Protein AF-A0A7X7QLV2-F1 (afdb_monomer)

Nearest PDB structures (foldseek):
  4er8-assembly1_A  TM=7.588E-01  e=4.773E-08  Escherichia coli K-12
  2a6m-assembly2_A-2  TM=8.619E-01  e=7.764E-04  Helicobacter pylori
  2a6o-assembly1_A  TM=7.635E-01  e=3.931E-04  Helicobacter pylori
  2xo6-assembly1_D  TM=7.246E-01  e=4.661E-04  Deinococcus radiodurans
  2xma-assembly1_B  TM=7.248E-01  e=6.549E-04  Deinococcus radiodurans

Secondary structure (DSSP, 8-state):
--PPP---EEEEEEEEEEBGGG--TT-SHHHHHHHHHHHHHHHHHTTTSEEEEEEE-SSEEEEEEEEEEHHHHHHHHHHHHHHHHHHHHHHHT--S-SBSSS-EEEEE-TTHHHHHHHHHHHTHHHHTTS-SSGGG-TTBSHHHHTTS--SS--B-HHHHHHHHT-TT-HHHHHHHHHHHHHHHHHHHTT-----THHHHEEEEE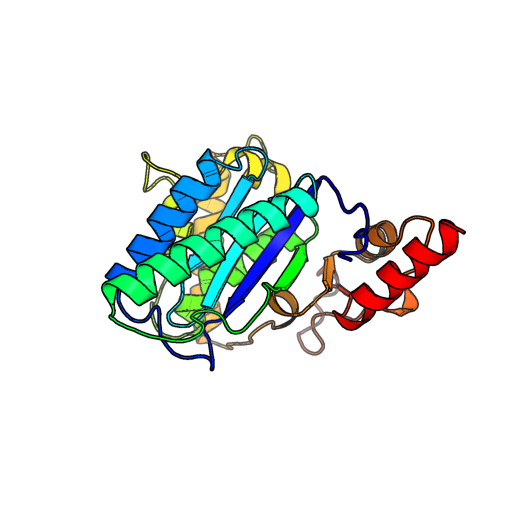-HHHHHHTTTTT---GGG-EES-SSS---TTS---EEEETHHHHHHHHHHHHTT-

Foldseek 3Di:
DDADAQFDFQFKKKKKWWWAPLAQLVVDPVLLVLLLVLLLVLCVVLVQKAFAKKADDRTMIITIIGGGGPVSVQVSCVCSLVVSQVVSCVVVVHDDHGTNDDMDIETFQFAPRLVVLRLLRLCPCVLVVNDLFSCVRPSICLCVLLPVDDPSDSHDNLVNCVSNVRNPCSVVCNVVVVVVRVVVSVVCVPDDDRQCCSRFFNYKDALVVQQCSLPPQDRCNVQKDFSDPDDPCPVPDGGIITGGPVCSVVSSVSVVVVVD

Structure (mmCIF, N/CA/C/O backbone):
data_AF-A0A7X7QLV2-F1
#
_entry.id   AF-A0A7X7QLV2-F1
#
loop_
_atom_site.group_PDB
_atom_site.id
_atom_site.type_symbol
_atom_site.label_atom_id
_atom_site.label_alt_id
_atom_site.label_comp_id
_atom_site.label_asym_id
_atom_site.label_entity_id
_atom_site.label_seq_id
_atom_site.pdbx_PDB_ins_code
_atom_site.Cartn_x
_atom_site.Cartn_y
_atom_site.Cartn_z
_atom_site.occupancy
_atom_site.B_iso_or_equiv
_atom_site.auth_seq_id
_atom_site.auth_comp_id
_atom_site.auth_asym_id
_atom_site.auth_atom_id
_atom_site.pdbx_PDB_model_num
ATOM 1 N N . MET A 1 1 ? 22.912 8.680 14.570 1.00 32.41 1 MET A N 1
ATOM 2 C CA . MET A 1 1 ? 22.985 9.396 13.276 1.00 32.41 1 MET A CA 1
ATOM 3 C C . MET A 1 1 ? 22.258 8.569 12.211 1.00 32.41 1 MET A C 1
ATOM 5 O O . MET A 1 1 ? 22.555 7.387 12.079 1.00 32.41 1 MET A O 1
ATOM 9 N N . ARG A 1 2 ? 21.229 9.110 11.539 1.00 35.78 2 ARG A N 1
ATOM 10 C CA . ARG A 1 2 ? 20.444 8.376 10.524 1.00 35.78 2 ARG A CA 1
ATOM 11 C C . ARG A 1 2 ? 21.153 8.533 9.178 1.00 35.78 2 ARG A C 1
ATOM 13 O O . ARG A 1 2 ? 21.205 9.631 8.644 1.00 35.78 2 ARG A O 1
ATOM 20 N N . LEU A 1 3 ? 21.749 7.454 8.687 1.00 35.84 3 LEU A N 1
ATOM 21 C CA . LEU A 1 3 ? 22.603 7.482 7.500 1.00 35.84 3 LEU A CA 1
ATOM 22 C C . LEU A 1 3 ? 21.766 7.583 6.203 1.00 35.84 3 LEU A C 1
ATOM 24 O O . LEU A 1 3 ? 20.615 7.126 6.188 1.00 35.84 3 LEU A O 1
ATOM 28 N N . PRO A 1 4 ? 22.303 8.198 5.131 1.00 38.69 4 PRO A N 1
ATOM 29 C CA . PRO A 1 4 ? 21.568 8.463 3.894 1.00 38.69 4 PRO A CA 1
ATOM 30 C C . PRO A 1 4 ? 21.167 7.162 3.182 1.00 38.69 4 PRO A C 1
ATOM 32 O O . PRO A 1 4 ? 21.882 6.163 3.222 1.00 38.69 4 PRO A O 1
ATOM 35 N N . ARG A 1 5 ? 19.977 7.163 2.571 1.00 50.91 5 ARG A N 1
ATOM 36 C CA . ARG A 1 5 ? 19.415 6.026 1.823 1.00 50.91 5 ARG A CA 1
ATOM 37 C C . ARG A 1 5 ? 19.803 6.112 0.340 1.00 50.91 5 ARG A C 1
ATOM 39 O O . ARG A 1 5 ? 20.037 7.229 -0.124 1.00 50.91 5 ARG A O 1
ATOM 46 N N . PRO A 1 6 ? 19.804 4.986 -0.402 1.00 54.84 6 PRO A N 1
ATOM 47 C CA . PRO A 1 6 ? 19.845 5.015 -1.865 1.00 54.84 6 PRO A CA 1
ATOM 48 C C . PRO A 1 6 ? 18.853 6.042 -2.419 1.00 54.84 6 PRO A C 1
ATOM 50 O O . PRO A 1 6 ? 17.724 6.123 -1.922 1.00 54.84 6 PRO A O 1
ATOM 53 N N . GLN A 1 7 ? 19.262 6.830 -3.420 1.00 63.19 7 GLN A N 1
ATOM 54 C CA . GLN A 1 7 ? 18.382 7.792 -4.097 1.00 63.19 7 GLN A CA 1
ATOM 55 C C . GLN A 1 7 ? 17.441 7.067 -5.068 1.00 63.19 7 GLN A C 1
ATOM 57 O O . GLN A 1 7 ? 17.449 7.313 -6.266 1.00 63.19 7 GLN A O 1
ATOM 62 N N . ILE A 1 8 ? 16.620 6.169 -4.533 1.00 77.00 8 ILE A N 1
ATOM 63 C CA . ILE A 1 8 ? 15.496 5.590 -5.260 1.00 77.00 8 ILE A CA 1
ATOM 64 C C . ILE A 1 8 ? 14.440 6.687 -5.409 1.00 77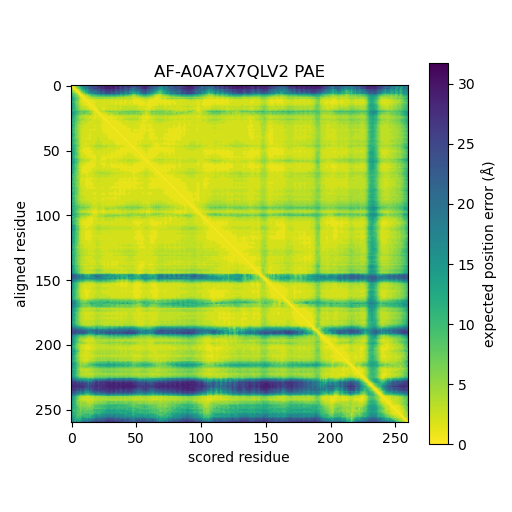.00 8 ILE A C 1
ATOM 66 O O . ILE A 1 8 ? 14.008 7.279 -4.406 1.00 77.00 8 ILE A O 1
ATOM 70 N N . ARG A 1 9 ? 14.068 6.972 -6.657 1.00 85.88 9 ARG A N 1
ATOM 71 C CA . ARG A 1 9 ? 13.117 8.019 -7.032 1.00 85.88 9 ARG A CA 1
ATOM 72 C C . ARG A 1 9 ? 12.009 7.457 -7.909 1.00 85.88 9 ARG A C 1
ATOM 74 O O . ARG A 1 9 ? 12.186 6.407 -8.516 1.00 85.88 9 ARG A O 1
ATOM 81 N N . ASP A 1 10 ? 10.889 8.171 -7.924 1.00 91.88 10 ASP A N 1
ATOM 82 C CA . ASP A 1 10 ? 9.768 7.984 -8.854 1.00 91.88 10 ASP A CA 1
ATOM 83 C C . ASP A 1 10 ? 9.318 6.523 -9.018 1.00 91.88 10 ASP A C 1
ATOM 85 O O . ASP A 1 10 ? 9.074 6.038 -10.119 1.00 91.88 10 ASP A O 1
ATOM 89 N N . CYS A 1 11 ? 9.201 5.812 -7.897 1.00 93.56 11 CYS A N 1
ATOM 90 C CA . CYS A 1 11 ? 8.969 4.370 -7.870 1.00 93.56 11 CYS A CA 1
ATOM 91 C C . CYS A 1 11 ? 7.629 4.015 -7.225 1.00 93.56 11 CYS A C 1
ATOM 93 O O . CYS A 1 11 ? 7.141 4.725 -6.341 1.00 93.56 11 CYS A O 1
ATOM 95 N N . CYS A 1 12 ? 7.059 2.879 -7.623 1.00 98.12 12 CYS A N 1
ATOM 96 C CA . CYS A 1 12 ? 5.960 2.280 -6.883 1.00 98.12 12 CYS A CA 1
ATOM 97 C C . CYS A 1 12 ? 6.519 1.501 -5.685 1.00 98.12 12 CYS A C 1
ATOM 99 O O . CYS A 1 12 ? 7.526 0.799 -5.787 1.00 98.12 12 CYS A O 1
ATOM 101 N N . VAL A 1 13 ? 5.882 1.640 -4.527 1.00 98.25 13 VAL A N 1
ATOM 102 C CA . VAL A 1 13 ? 6.318 1.032 -3.272 1.00 98.25 13 VAL A CA 1
ATOM 103 C C . VAL A 1 13 ? 5.125 0.405 -2.582 1.00 98.25 13 VAL A C 1
ATOM 105 O O . VAL A 1 13 ? 4.178 1.093 -2.200 1.00 98.25 13 VAL A O 1
ATOM 108 N N . HIS A 1 14 ? 5.211 -0.898 -2.355 1.00 98.44 14 HIS A N 1
ATOM 109 C CA . HIS A 1 14 ? 4.316 -1.596 -1.456 1.00 98.44 14 HIS A CA 1
ATOM 110 C C . HIS A 1 14 ? 4.898 -1.572 -0.041 1.00 98.44 14 HIS A C 1
ATOM 112 O O . HIS A 1 14 ? 5.996 -2.056 0.227 1.00 98.44 14 HIS A O 1
ATOM 118 N N . VAL A 1 15 ? 4.149 -0.996 0.889 1.00 97.88 15 VAL A N 1
ATOM 119 C CA . VAL A 1 15 ? 4.485 -0.928 2.303 1.00 97.88 15 VAL A CA 1
ATOM 120 C C . VAL A 1 15 ? 3.631 -1.914 3.078 1.00 97.88 15 VAL A C 1
ATOM 122 O O . VAL A 1 15 ? 2.411 -1.797 3.112 1.00 97.88 15 VAL A O 1
ATOM 125 N N . THR A 1 16 ? 4.282 -2.845 3.773 1.00 96.44 16 THR A N 1
ATOM 126 C CA . THR A 1 16 ? 3.628 -3.695 4.771 1.00 96.44 16 THR A CA 1
ATOM 127 C C . THR A 1 16 ? 3.985 -3.225 6.176 1.00 96.44 16 THR A C 1
ATOM 129 O O . THR A 1 16 ? 5.156 -3.007 6.508 1.00 96.44 16 THR A O 1
ATOM 132 N N . GLN A 1 17 ? 2.982 -3.125 7.044 1.00 94.62 17 GLN A N 1
ATOM 133 C CA . GLN A 1 17 ? 3.186 -2.823 8.454 1.00 94.62 17 GLN A CA 1
ATOM 134 C C . GLN A 1 17 ? 2.321 -3.714 9.345 1.00 94.62 17 GLN A C 1
ATOM 136 O O . GLN A 1 17 ? 1.115 -3.810 9.159 1.00 94.62 17 GLN A O 1
ATOM 141 N N . ARG A 1 18 ? 2.941 -4.363 10.337 1.00 94.88 18 ARG A N 1
ATOM 142 C CA . ARG A 1 18 ? 2.276 -5.330 11.225 1.00 94.88 18 ARG A CA 1
ATOM 143 C C . ARG A 1 18 ? 2.096 -4.789 12.639 1.00 94.88 18 ARG A C 1
ATOM 145 O O . ARG A 1 18 ? 2.995 -4.130 13.169 1.00 94.88 18 ARG A O 1
ATOM 152 N N . CYS A 1 19 ? 0.971 -5.133 13.255 1.00 95.81 19 CYS A N 1
ATOM 153 C CA . CYS A 1 19 ? 0.720 -4.926 14.676 1.00 95.81 19 CYS A CA 1
ATOM 154 C C . CYS A 1 19 ? 1.741 -5.697 15.530 1.00 95.81 19 CYS A C 1
ATOM 156 O O . CYS A 1 19 ? 2.292 -6.725 15.108 1.00 95.81 19 CYS A O 1
ATOM 158 N N . GLN A 1 20 ? 2.017 -5.173 16.724 1.00 93.19 20 GLN A N 1
ATOM 159 C CA . GLN A 1 20 ? 2.895 -5.791 17.714 1.00 93.19 20 GLN A CA 1
ATOM 160 C C . GLN A 1 20 ? 2.450 -7.235 17.982 1.00 93.19 20 GLN A C 1
ATOM 162 O O . GLN A 1 20 ? 1.260 -7.527 18.002 1.00 93.19 20 GLN A O 1
ATOM 167 N N . GLN A 1 21 ? 3.415 -8.157 18.087 1.00 88.75 21 GLN A N 1
ATOM 168 C CA . GLN A 1 21 ? 3.176 -9.591 18.338 1.00 88.75 21 GLN A CA 1
ATOM 169 C C . GLN A 1 21 ? 2.181 -10.289 17.378 1.00 88.75 21 GLN A C 1
ATOM 171 O O . GLN A 1 21 ? 1.735 -11.394 17.655 1.00 88.75 21 GLN A O 1
ATOM 176 N N . ARG A 1 22 ? 1.885 -9.697 16.205 1.00 87.25 22 ARG A N 1
ATOM 177 C CA . ARG A 1 22 ? 0.841 -10.165 15.264 1.00 87.25 22 ARG A CA 1
ATOM 178 C C . ARG A 1 22 ? -0.574 -10.176 15.863 1.00 87.25 22 ARG A C 1
ATOM 180 O O . ARG A 1 22 ? -1.458 -10.822 15.300 1.00 87.25 22 ARG A O 1
ATOM 187 N N . GLU A 1 23 ? -0.787 -9.426 16.940 1.00 91.31 23 GLU A N 1
ATOM 188 C CA . GLU A 1 23 ? -2.091 -9.256 17.572 1.00 91.31 23 GLU A CA 1
ATOM 189 C C . GLU A 1 23 ? -3.104 -8.632 16.613 1.00 91.31 23 GLU A C 1
ATOM 191 O O . GLU A 1 2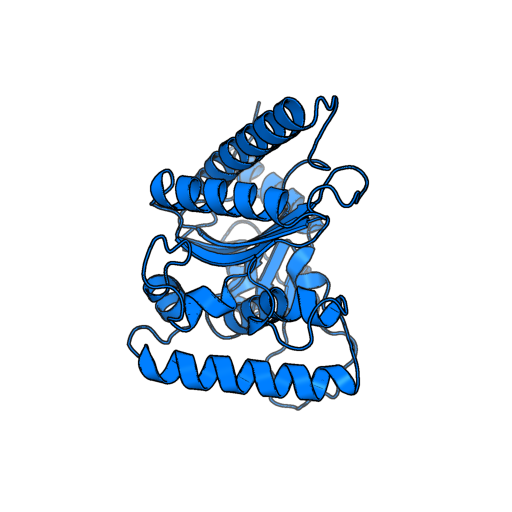3 ? -2.771 -7.782 15.780 1.00 91.31 23 GLU A O 1
ATOM 196 N N . PHE A 1 24 ? -4.372 -9.004 16.777 1.00 94.50 24 PHE A N 1
ATOM 197 C CA . PHE A 1 24 ? -5.474 -8.463 15.990 1.00 94.50 24 PHE A CA 1
ATOM 198 C C . PHE A 1 24 ? -5.950 -7.095 16.511 1.00 94.50 24 PHE A C 1
ATOM 200 O O . PHE A 1 24 ? -7.125 -6.899 16.815 1.00 94.50 24 PHE A O 1
ATOM 207 N N . LEU A 1 25 ? -5.039 -6.124 16.626 1.00 95.12 25 LEU A N 1
ATOM 208 C CA . LEU A 1 25 ? -5.356 -4.775 17.122 1.00 95.12 25 LEU A CA 1
ATOM 209 C C . LEU A 1 25 ? -6.261 -3.973 16.170 1.00 95.12 25 LEU A C 1
ATOM 211 O O . LEU A 1 25 ? -6.828 -2.957 16.557 1.00 95.12 25 LEU A O 1
ATOM 215 N N . LEU A 1 26 ? -6.415 -4.430 14.926 1.00 96.44 26 LEU A N 1
ATOM 216 C CA . LEU A 1 26 ? -7.333 -3.881 13.930 1.00 96.44 26 LEU A CA 1
ATOM 217 C C . LEU A 1 26 ? -8.538 -4.814 13.704 1.00 96.44 26 LEU A C 1
ATOM 219 O O . LEU A 1 26 ? -9.157 -4.777 12.642 1.00 96.44 26 LEU A O 1
ATOM 223 N N . LYS A 1 27 ? -8.881 -5.677 14.677 1.00 94.19 27 LYS A N 1
ATOM 224 C CA . LYS A 1 27 ? -10.004 -6.633 14.585 1.00 94.19 27 LYS A CA 1
ATOM 225 C C . LYS A 1 27 ? -11.355 -5.953 14.378 1.00 94.19 27 LYS A C 1
ATOM 227 O O . LYS A 1 27 ? -12.182 -6.478 13.633 1.00 94.19 27 LYS A O 1
ATOM 232 N N . PHE A 1 28 ? -11.590 -4.801 15.000 1.00 96.38 28 PHE A N 1
ATOM 233 C CA . PHE A 1 28 ? -12.882 -4.122 14.922 1.00 96.38 28 PHE A CA 1
ATOM 234 C C . PHE A 1 28 ? -12.913 -3.074 13.809 1.00 96.38 28 PHE A C 1
ATOM 236 O O . PHE A 1 28 ? -11.940 -2.353 13.580 1.00 96.38 28 PHE A O 1
ATOM 243 N N . ALA A 1 29 ? -14.066 -2.946 13.148 1.00 96.69 29 ALA A N 1
ATOM 244 C CA . ALA A 1 29 ? -14.262 -2.002 12.048 1.00 96.69 29 ALA A CA 1
ATOM 245 C C . ALA A 1 29 ? -13.961 -0.553 12.454 1.00 96.69 29 ALA A C 1
ATOM 247 O O . ALA A 1 29 ? -13.328 0.170 11.691 1.00 96.69 29 ALA A O 1
ATOM 248 N N . VAL A 1 30 ? -14.320 -0.151 13.680 1.00 96.75 30 VAL A N 1
ATOM 249 C CA . VAL A 1 30 ? -14.012 1.186 14.213 1.00 96.75 30 VAL A CA 1
ATOM 250 C C . VAL A 1 30 ? -12.508 1.481 14.215 1.00 96.75 30 VAL A C 1
ATOM 252 O O . VAL A 1 30 ? -12.096 2.594 13.903 1.00 96.75 30 VAL A O 1
ATOM 255 N N . ASP A 1 31 ? -11.664 0.490 14.507 1.00 97.25 31 ASP A N 1
ATOM 256 C CA . ASP A 1 31 ? -10.212 0.674 14.563 1.00 97.25 31 ASP A CA 1
ATOM 257 C C . ASP A 1 31 ? -9.642 0.866 13.148 1.00 97.25 31 ASP A C 1
ATOM 259 O O . ASP A 1 31 ? -8.815 1.751 12.915 1.00 97.25 31 ASP A O 1
ATOM 263 N N . ARG A 1 32 ? -10.168 0.109 12.178 1.00 97.50 32 ARG A N 1
ATOM 264 C CA . ARG A 1 32 ? -9.824 0.246 10.755 1.00 97.50 32 ARG A CA 1
ATOM 265 C C . ARG A 1 32 ? -10.326 1.556 10.156 1.00 97.50 32 ARG A C 1
ATOM 267 O O . ARG A 1 32 ? -9.580 2.211 9.438 1.00 97.50 32 ARG A O 1
ATOM 274 N N . GLN A 1 33 ? -11.534 1.995 10.506 1.00 96.75 33 GLN A N 1
ATOM 275 C CA . GLN A 1 33 ? -12.081 3.289 10.084 1.00 96.75 33 GLN A CA 1
ATOM 276 C C . GLN A 1 33 ? -11.225 4.453 10.589 1.00 96.75 33 GLN A C 1
ATOM 278 O O . GLN A 1 33 ? -10.959 5.394 9.843 1.00 96.75 33 GLN A O 1
ATOM 283 N N . GLN A 1 34 ? -10.747 4.390 11.834 1.00 97.56 34 GLN A N 1
ATOM 284 C CA . GLN A 1 34 ? -9.828 5.400 12.360 1.00 97.56 34 GLN A CA 1
ATOM 285 C C . GLN A 1 34 ? -8.498 5.397 11.593 1.00 97.56 34 GLN A C 1
ATOM 287 O O . GLN A 1 34 ? -7.961 6.469 11.309 1.00 97.56 34 GLN A O 1
ATOM 292 N N . TYR A 1 35 ? -8.000 4.224 11.186 1.00 98.06 35 TYR A N 1
ATOM 293 C CA . TYR A 1 35 ? -6.819 4.138 10.325 1.00 98.06 35 TYR A CA 1
ATOM 294 C C . TYR A 1 35 ? -7.084 4.737 8.934 1.00 98.06 35 TYR A C 1
ATOM 296 O O . TYR A 1 35 ? -6.292 5.558 8.481 1.00 98.06 35 TYR A O 1
ATOM 304 N N . GLN A 1 36 ? -8.225 4.441 8.294 1.00 97.31 36 GLN A N 1
ATOM 305 C CA . GLN A 1 36 ? -8.631 5.058 7.016 1.00 97.31 36 GLN A CA 1
ATOM 306 C C . GLN A 1 36 ? -8.707 6.587 7.116 1.00 97.31 36 GLN A C 1
ATOM 308 O O . GLN A 1 36 ? -8.233 7.293 6.229 1.00 97.31 36 GLN A O 1
ATOM 313 N N . ARG A 1 37 ? -9.234 7.132 8.222 1.00 97.25 37 ARG A N 1
ATOM 314 C CA . ARG A 1 37 ? -9.238 8.587 8.458 1.00 97.25 37 ARG A CA 1
ATOM 315 C C . ARG A 1 37 ? -7.821 9.153 8.552 1.00 97.25 37 ARG A C 1
ATOM 317 O O . ARG A 1 37 ? -7.560 10.225 8.009 1.00 97.25 37 ARG A O 1
ATOM 324 N N . ARG A 1 38 ? -6.898 8.447 9.214 1.00 97.88 38 ARG A N 1
ATOM 325 C CA . ARG A 1 38 ? -5.482 8.844 9.272 1.00 97.88 38 ARG A CA 1
ATOM 326 C C . ARG A 1 38 ? -4.794 8.720 7.908 1.00 97.88 38 ARG A C 1
ATOM 328 O O . ARG A 1 38 ? -3.998 9.594 7.582 1.00 97.88 38 ARG A O 1
ATOM 335 N N . LEU A 1 39 ? -5.150 7.733 7.082 1.00 97.75 39 LEU A N 1
ATOM 336 C CA . LEU A 1 39 ? -4.686 7.633 5.692 1.00 97.75 39 LEU A CA 1
ATOM 337 C C . LEU A 1 39 ? -5.166 8.805 4.836 1.00 97.75 39 LEU A C 1
ATOM 339 O O . LEU A 1 39 ? -4.358 9.413 4.146 1.00 97.75 39 LEU A O 1
ATOM 343 N N . LEU A 1 40 ? -6.437 9.192 4.941 1.00 97.69 40 LEU A N 1
ATOM 344 C CA . LEU A 1 40 ? -6.964 10.365 4.239 1.00 97.69 40 LEU A CA 1
ATOM 345 C C . LEU A 1 40 ? -6.254 11.662 4.656 1.00 97.69 40 LEU A C 1
ATOM 347 O O . LEU A 1 40 ? -6.015 12.554 3.846 1.00 97.69 40 LEU A O 1
ATOM 351 N N . GLN A 1 41 ? -5.905 11.796 5.934 1.00 98.25 41 GLN A N 1
ATOM 352 C CA . GLN A 1 41 ? -5.096 12.927 6.388 1.00 98.25 41 GLN A CA 1
ATOM 353 C C . GLN A 1 41 ? -3.660 12.844 5.862 1.00 98.25 41 GLN A C 1
ATOM 355 O O . GLN A 1 41 ? -3.098 13.873 5.490 1.00 98.25 41 GLN A O 1
ATOM 360 N N . ALA A 1 42 ? -3.078 11.642 5.800 1.00 98.31 42 ALA A N 1
ATOM 361 C CA . ALA A 1 42 ? -1.756 11.422 5.227 1.00 98.31 42 ALA A CA 1
ATOM 362 C C . ALA A 1 42 ? -1.720 11.793 3.738 1.00 98.31 42 ALA A C 1
ATOM 364 O O . ALA A 1 42 ? -0.806 12.506 3.335 1.00 98.31 42 ALA A O 1
ATOM 365 N N . SER A 1 43 ? -2.722 11.390 2.946 1.00 97.31 43 SER A N 1
ATOM 366 C CA . SER A 1 43 ? -2.786 11.695 1.509 1.00 97.31 43 SER A CA 1
ATOM 367 C C . SER A 1 43 ? -2.858 13.198 1.235 1.00 97.31 43 SER A C 1
ATOM 369 O O . SER A 1 43 ? -2.238 13.688 0.297 1.00 97.31 43 SER A O 1
ATOM 371 N N . ARG A 1 44 ? -3.535 13.957 2.105 1.00 96.81 44 ARG A N 1
ATOM 372 C CA . ARG A 1 44 ? -3.595 15.425 2.026 1.00 96.81 44 ARG A CA 1
ATOM 373 C C . ARG A 1 44 ? -2.311 16.096 2.511 1.00 96.81 44 ARG A C 1
ATOM 375 O O . ARG A 1 44 ? -1.816 17.020 1.873 1.00 96.81 44 ARG A O 1
ATOM 382 N N . LYS A 1 45 ? -1.771 15.653 3.650 1.00 98.12 45 LYS A N 1
ATOM 383 C CA . LYS A 1 45 ? -0.588 16.262 4.279 1.00 98.12 45 LYS A CA 1
ATOM 384 C C . LYS A 1 45 ? 0.685 15.999 3.475 1.00 98.12 45 LYS A C 1
ATOM 386 O O . LYS A 1 45 ? 1.504 16.896 3.315 1.00 98.12 45 LYS A O 1
ATOM 391 N N . PHE A 1 46 ? 0.837 14.782 2.965 1.00 97.88 46 PHE A N 1
ATOM 392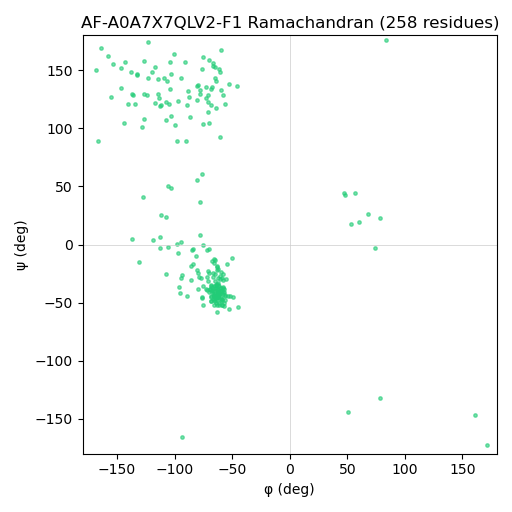 C CA . PHE A 1 46 ? 1.992 14.329 2.194 1.00 97.88 46 PHE A CA 1
ATOM 393 C C . PHE A 1 46 ? 1.630 14.226 0.715 1.00 97.88 46 PHE A C 1
ATOM 395 O O . PHE A 1 46 ? 1.907 13.219 0.072 1.00 97.88 46 PHE A O 1
ATOM 402 N N . TRP A 1 47 ? 1.035 15.294 0.177 1.00 95.38 47 TRP A N 1
ATOM 403 C CA . TRP A 1 47 ? 0.456 15.360 -1.167 1.00 95.38 47 TRP A CA 1
ATOM 404 C C . TRP A 1 47 ? 1.410 14.978 -2.300 1.00 95.38 47 TRP A C 1
ATOM 406 O O . TRP A 1 47 ? 0.951 14.743 -3.407 1.00 95.38 47 TRP A O 1
ATOM 416 N N . ARG A 1 48 ? 2.731 14.950 -2.080 1.00 95.81 48 ARG A N 1
ATOM 417 C CA . ARG A 1 48 ? 3.731 14.484 -3.059 1.00 95.81 48 ARG A CA 1
ATOM 418 C C . ARG A 1 48 ? 3.682 12.969 -3.258 1.00 95.81 48 ARG A C 1
ATOM 420 O O . ARG A 1 48 ? 3.953 12.494 -4.355 1.00 95.81 48 ARG A O 1
ATOM 427 N N . LEU A 1 49 ? 3.319 12.229 -2.216 1.00 98.00 49 LEU A N 1
ATOM 428 C CA . LEU A 1 49 ? 3.075 10.794 -2.277 1.00 98.00 49 LEU A CA 1
ATOM 429 C C . LEU A 1 49 ? 1.681 10.558 -2.841 1.00 98.00 49 LEU A C 1
ATOM 431 O O . LEU A 1 49 ? 0.732 11.244 -2.463 1.00 98.00 49 LEU A O 1
ATOM 435 N N . ARG A 1 50 ? 1.551 9.583 -3.735 1.00 98.25 50 ARG A N 1
ATOM 436 C CA . ARG A 1 50 ? 0.252 9.187 -4.280 1.00 98.25 50 ARG A CA 1
ATOM 437 C C . ARG A 1 50 ? -0.078 7.796 -3.795 1.00 98.25 50 ARG A C 1
ATOM 439 O O . ARG A 1 50 ? 0.677 6.872 -4.068 1.00 98.25 50 ARG A O 1
ATOM 446 N N . PHE A 1 51 ? -1.173 7.655 -3.064 1.00 98.44 51 PHE A N 1
ATOM 447 C CA . PHE A 1 51 ? -1.698 6.338 -2.729 1.00 98.44 51 PHE A CA 1
ATOM 448 C C . PHE A 1 51 ? -2.305 5.748 -3.995 1.00 98.44 51 PHE A C 1
ATOM 450 O O . PHE A 1 51 ? -3.114 6.400 -4.642 1.00 98.44 51 PHE A O 1
ATOM 457 N N . LEU A 1 52 ? -1.875 4.556 -4.368 1.00 98.44 52 LEU A N 1
ATOM 458 C CA . LEU A 1 52 ? -2.380 3.828 -5.525 1.00 98.44 52 LEU A CA 1
ATOM 459 C C . LEU A 1 52 ? -3.449 2.827 -5.093 1.00 98.44 52 LEU A C 1
ATOM 461 O O . LEU A 1 52 ? -4.424 2.652 -5.805 1.00 98.44 52 LEU A O 1
ATOM 465 N N . ASP A 1 53 ? -3.265 2.220 -3.918 1.00 98.25 53 ASP A N 1
ATOM 466 C CA . ASP A 1 53 ? -4.207 1.298 -3.286 1.00 98.25 53 ASP A CA 1
ATOM 467 C C . ASP A 1 53 ? -3.852 1.104 -1.793 1.00 98.25 53 ASP A C 1
ATOM 469 O O . ASP A 1 53 ? -2.788 1.530 -1.320 1.00 98.25 53 ASP A O 1
ATOM 473 N N . TYR A 1 54 ? -4.737 0.478 -1.022 1.00 98.38 54 TYR A N 1
ATOM 474 C CA . TYR A 1 54 ? -4.486 0.050 0.347 1.00 98.38 54 TYR A CA 1
ATOM 475 C C . TYR A 1 54 ? -5.353 -1.152 0.739 1.00 98.38 54 TYR A C 1
ATOM 477 O O . TYR A 1 54 ? -6.469 -1.314 0.270 1.00 98.38 54 TYR A O 1
ATOM 485 N N . ALA A 1 55 ? -4.893 -1.934 1.717 1.00 97.69 55 ALA A N 1
ATOM 486 C CA . ALA A 1 55 ? -5.706 -2.9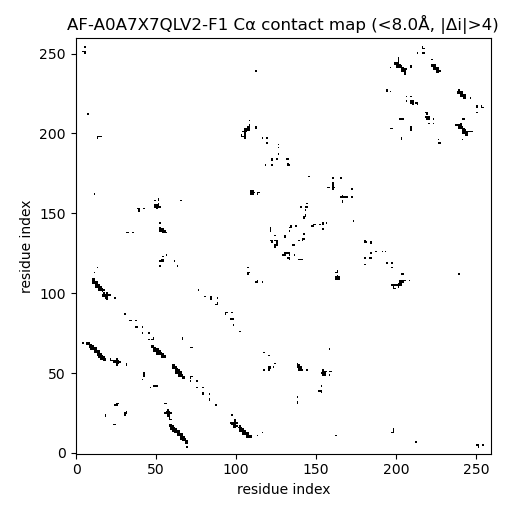41 2.394 1.00 97.69 55 ALA A CA 1
ATOM 487 C C . ALA A 1 55 ? -5.400 -2.955 3.896 1.00 97.69 55 ALA A C 1
ATOM 489 O O . ALA A 1 55 ? -4.267 -3.183 4.328 1.00 97.69 55 ALA A O 1
ATOM 490 N N . ILE A 1 56 ? -6.415 -2.708 4.722 1.00 98.00 56 ILE A N 1
ATOM 491 C CA . ILE A 1 56 ? -6.311 -2.733 6.184 1.00 98.00 56 ILE A CA 1
ATOM 492 C C . ILE A 1 56 ? -6.924 -4.041 6.667 1.00 98.00 56 ILE A C 1
ATOM 494 O O . ILE A 1 56 ? -8.136 -4.219 6.592 1.00 98.00 56 ILE A O 1
ATOM 498 N N . THR A 1 57 ? -6.092 -4.943 7.179 1.00 96.56 57 THR A N 1
ATOM 499 C CA . THR A 1 57 ? -6.518 -6.250 7.706 1.00 96.56 57 THR A CA 1
ATOM 500 C C . THR A 1 57 ? -6.758 -6.169 9.221 1.00 96.56 57 THR A C 1
ATOM 502 O O . THR A 1 57 ? -6.817 -5.085 9.803 1.00 96.56 57 THR A O 1
ATOM 505 N N . SER A 1 58 ? -6.869 -7.314 9.896 1.00 95.75 58 SER A N 1
ATOM 506 C CA . SER A 1 58 ? -7.029 -7.395 11.350 1.00 95.75 58 SER A CA 1
ATOM 507 C C . SER A 1 58 ? -5.726 -7.230 12.150 1.00 95.75 58 SER A C 1
ATOM 509 O O . SER A 1 58 ? -5.790 -6.815 13.307 1.00 95.75 58 SER A O 1
ATOM 511 N N . ASN A 1 59 ? -4.550 -7.519 11.577 1.00 94.31 59 ASN A N 1
ATOM 512 C CA . ASN A 1 59 ? -3.249 -7.421 12.276 1.00 94.31 59 ASN A CA 1
ATOM 513 C C . ASN A 1 59 ? -2.116 -6.784 11.452 1.00 94.31 59 ASN A C 1
ATOM 515 O O . ASN A 1 59 ? -0.957 -6.759 11.885 1.00 94.31 59 ASN A O 1
ATOM 519 N N . HIS A 1 60 ? -2.410 -6.301 10.248 1.00 95.50 60 HIS A N 1
ATOM 520 C CA . HIS A 1 60 ? -1.456 -5.590 9.407 1.00 95.50 60 HIS A CA 1
ATOM 521 C C . HIS A 1 60 ? -2.146 -4.698 8.379 1.00 95.50 60 HIS A C 1
ATOM 523 O O . HIS A 1 60 ? -3.324 -4.866 8.074 1.00 95.50 60 HIS A O 1
ATOM 529 N N . VAL A 1 61 ? -1.393 -3.754 7.838 1.00 97.62 61 VAL A N 1
ATOM 530 C CA . VAL A 1 61 ? -1.831 -2.861 6.769 1.00 97.62 61 VAL A CA 1
ATOM 531 C C . VAL A 1 61 ? -0.884 -2.979 5.584 1.00 97.62 61 VAL A C 1
ATOM 533 O O . VAL A 1 61 ? 0.330 -3.139 5.760 1.00 97.62 61 VAL A O 1
ATOM 536 N N . HIS A 1 62 ? -1.468 -2.896 4.399 1.00 98.06 62 HIS A N 1
ATOM 537 C CA . HIS A 1 62 ? -0.803 -2.807 3.113 1.00 98.06 62 HIS A CA 1
ATOM 538 C C . HIS A 1 62 ? -1.115 -1.445 2.505 1.00 98.06 62 HIS A C 1
ATOM 540 O O . HIS A 1 62 ? -2.278 -1.057 2.454 1.00 98.06 62 HIS A O 1
ATOM 546 N N . LEU A 1 63 ? -0.089 -0.721 2.071 1.00 98.62 63 LEU A N 1
ATOM 547 C CA . LEU A 1 63 ? -0.232 0.539 1.344 1.00 98.62 63 LEU A CA 1
ATOM 548 C C . LEU A 1 63 ? 0.562 0.420 0.050 1.00 98.62 63 LEU A C 1
ATOM 550 O O . LEU A 1 63 ? 1.737 0.063 0.102 1.00 98.62 63 LEU A O 1
ATOM 554 N N . LEU A 1 64 ? -0.043 0.737 -1.084 1.00 98.75 64 LEU A N 1
ATOM 555 C CA . LEU A 1 64 ? 0.643 0.825 -2.364 1.00 98.75 64 LEU A CA 1
ATOM 556 C C . LEU A 1 64 ? 0.744 2.299 -2.735 1.00 98.75 64 LEU A C 1
ATOM 558 O O . LEU A 1 64 ? -0.268 2.994 -2.769 1.00 98.75 64 LEU A O 1
ATOM 562 N N . LEU A 1 65 ? 1.957 2.808 -2.948 1.00 98.62 65 LEU A N 1
ATOM 563 C CA . LEU A 1 65 ? 2.183 4.228 -3.210 1.00 98.62 65 LEU A CA 1
ATOM 564 C C . LEU A 1 65 ? 3.110 4.445 -4.399 1.00 98.62 65 LEU A C 1
ATOM 566 O O . LEU A 1 65 ? 4.086 3.721 -4.550 1.00 98.62 65 LEU A O 1
ATOM 570 N N . TRP A 1 66 ? 2.889 5.515 -5.155 1.00 98.44 66 TRP A N 1
ATOM 571 C CA . TRP A 1 66 ? 3.933 6.122 -5.970 1.00 98.44 66 TRP A CA 1
ATOM 572 C C . TRP A 1 66 ? 4.706 7.140 -5.123 1.00 98.44 66 TRP A C 1
ATOM 574 O O . TRP A 1 66 ? 4.124 8.017 -4.468 1.00 98.44 66 TRP A O 1
ATOM 584 N N . VAL A 1 67 ? 6.028 6.988 -5.107 1.00 97.38 67 VAL A N 1
ATOM 585 C CA . VAL A 1 67 ? 6.947 7.655 -4.186 1.00 97.38 67 VAL A CA 1
ATOM 586 C C . VAL A 1 67 ? 8.041 8.368 -4.992 1.00 97.38 67 VAL A C 1
ATOM 588 O O . VAL A 1 67 ? 8.956 7.706 -5.488 1.00 97.38 67 VAL A O 1
ATOM 591 N N . PRO A 1 68 ? 8.022 9.716 -5.065 1.00 94.56 68 PRO A N 1
ATOM 592 C CA . PRO A 1 68 ? 9.088 10.480 -5.709 1.00 94.56 68 PRO A CA 1
ATOM 593 C C . PRO A 1 68 ? 10.430 10.336 -4.987 1.00 94.56 68 PRO A C 1
ATOM 595 O O . PRO A 1 68 ? 11.487 10.374 -5.610 1.00 94.56 68 PRO A O 1
ATOM 598 N N . ARG A 1 69 ? 10.409 10.226 -3.650 1.00 91.75 69 ARG A N 1
ATOM 599 C CA . ARG A 1 69 ? 11.610 10.088 -2.812 1.00 91.75 69 ARG A CA 1
ATOM 600 C C . ARG A 1 69 ? 11.327 9.221 -1.591 1.00 91.75 69 ARG A C 1
ATOM 602 O O . ARG A 1 69 ? 10.373 9.458 -0.850 1.00 91.75 69 ARG A O 1
ATOM 609 N N . MET A 1 70 ? 12.228 8.289 -1.289 1.00 90.62 70 MET A N 1
ATOM 610 C CA . MET A 1 70 ? 12.107 7.426 -0.101 1.00 90.62 70 MET A CA 1
ATOM 611 C C . MET A 1 70 ? 12.163 8.184 1.243 1.00 90.62 70 MET A C 1
ATOM 613 O O . MET A 1 70 ? 11.730 7.651 2.274 1.00 90.62 70 MET A O 1
ATOM 617 N N . SER A 1 71 ? 12.696 9.412 1.262 1.00 91.50 71 SER A N 1
ATOM 618 C CA . SER A 1 71 ? 12.634 10.317 2.420 1.00 91.50 71 SER A CA 1
ATOM 619 C C . SER A 1 71 ? 11.198 10.704 2.755 1.00 91.50 71 SER A C 1
ATOM 621 O O . SER A 1 71 ? 10.803 10.591 3.913 1.00 91.50 71 SER A O 1
ATOM 623 N N . ASP A 1 72 ? 10.415 11.053 1.736 1.00 94.25 72 ASP A N 1
ATOM 624 C CA . ASP A 1 72 ? 9.046 11.547 1.871 1.00 94.25 72 ASP A CA 1
ATOM 625 C C . ASP A 1 72 ? 8.154 10.421 2.413 1.00 94.25 72 ASP A C 1
ATOM 627 O O . ASP A 1 72 ? 7.408 10.611 3.375 1.00 94.25 72 ASP A O 1
ATOM 631 N N . LEU A 1 73 ? 8.334 9.195 1.897 1.00 96.00 73 LEU A N 1
ATOM 632 C CA . LEU A 1 73 ? 7.680 8.000 2.441 1.00 96.00 73 LEU A CA 1
ATOM 633 C C . LEU A 1 73 ? 8.022 7.790 3.921 1.00 96.00 73 LEU A C 1
ATOM 635 O O . LEU A 1 73 ? 7.168 7.439 4.732 1.00 96.00 73 LEU A O 1
ATOM 639 N N . SER A 1 74 ? 9.286 7.988 4.292 1.00 95.12 74 SER A N 1
ATOM 640 C CA . SER A 1 74 ? 9.735 7.774 5.669 1.00 95.12 74 SER A CA 1
ATOM 641 C C . SER A 1 74 ? 9.166 8.791 6.643 1.00 95.12 74 SER A C 1
ATOM 643 O O . SER A 1 74 ? 8.903 8.435 7.791 1.00 95.12 74 SER A O 1
ATOM 645 N N . GLU A 1 75 ? 9.012 10.035 6.201 1.00 96.75 75 GLU A N 1
ATOM 646 C CA . GLU A 1 75 ? 8.389 11.105 6.968 1.00 96.75 75 GLU A CA 1
ATOM 647 C C . GLU A 1 75 ? 6.892 10.838 7.155 1.00 96.75 75 GLU A C 1
ATOM 649 O O . GLU A 1 75 ? 6.411 10.820 8.291 1.00 96.75 75 GLU A O 1
ATOM 654 N N . MET A 1 76 ? 6.186 10.501 6.068 1.00 98.19 76 MET A N 1
ATOM 655 C CA . MET A 1 76 ? 4.771 10.131 6.114 1.00 98.19 76 MET A CA 1
ATOM 656 C C . MET A 1 76 ? 4.534 8.948 7.048 1.00 98.19 76 MET A C 1
ATOM 658 O O . MET A 1 76 ? 3.678 9.025 7.928 1.00 98.19 76 MET A O 1
ATOM 662 N N . MET A 1 77 ? 5.302 7.864 6.902 1.00 97.94 77 MET A N 1
ATOM 663 C CA . MET A 1 77 ? 5.144 6.692 7.759 1.00 97.94 77 MET A CA 1
ATOM 664 C C . MET A 1 77 ? 5.483 7.015 9.215 1.00 97.94 77 MET A C 1
ATOM 666 O O . MET A 1 77 ? 4.789 6.544 10.105 1.00 97.94 77 MET A O 1
ATOM 670 N N . HIS A 1 78 ? 6.492 7.842 9.500 1.00 97.38 78 HIS A N 1
ATOM 671 C CA . HIS A 1 78 ? 6.769 8.246 10.881 1.00 97.38 78 HIS A CA 1
ATOM 672 C C . HIS A 1 78 ? 5.568 8.969 11.511 1.00 97.38 78 HIS A C 1
ATOM 674 O O . HIS A 1 78 ? 5.136 8.617 12.612 1.00 97.38 78 HIS A O 1
ATOM 680 N N . TRP A 1 79 ? 4.984 9.922 10.780 1.00 98.31 79 TRP A N 1
ATOM 681 C CA . TRP A 1 79 ? 3.801 10.652 11.220 1.00 98.31 79 TRP A CA 1
ATOM 682 C C . TRP A 1 79 ? 2.573 9.742 11.372 1.00 98.31 79 TRP A C 1
ATOM 684 O O . TRP A 1 79 ? 1.933 9.742 12.426 1.00 98.31 79 TRP A O 1
ATOM 694 N N . LEU A 1 80 ? 2.258 8.935 10.356 1.00 98.31 80 LEU A N 1
ATOM 695 C CA . LEU A 1 80 ? 1.079 8.065 10.314 1.00 98.31 80 LEU A CA 1
ATOM 696 C C . LEU A 1 80 ? 1.126 7.006 11.419 1.00 98.31 80 LEU A C 1
ATOM 698 O O . LEU A 1 80 ? 0.152 6.803 12.140 1.00 98.31 80 LEU A O 1
ATOM 702 N N . GLN A 1 81 ? 2.281 6.362 11.594 1.00 96.81 81 GLN A N 1
ATOM 703 C CA . GLN A 1 81 ? 2.459 5.320 12.601 1.00 96.81 81 GLN A CA 1
ATOM 704 C C . GLN A 1 81 ? 2.363 5.870 14.015 1.00 96.81 81 GLN A C 1
ATOM 706 O O . GLN A 1 81 ? 1.677 5.276 14.847 1.00 96.81 81 GLN A O 1
ATOM 711 N N . GLY A 1 82 ? 3.057 6.981 14.277 1.00 96.75 82 GLY A N 1
ATOM 712 C CA . GLY A 1 82 ? 3.108 7.596 15.597 1.00 96.75 82 GLY A CA 1
ATOM 713 C C . GLY A 1 82 ? 1.767 8.193 16.006 1.00 96.75 82 GLY A C 1
ATOM 714 O O . GLY A 1 82 ? 1.322 7.974 17.130 1.00 96.75 82 GLY A O 1
ATOM 715 N N . SER A 1 83 ? 1.100 8.909 15.094 1.00 97.38 83 SER A N 1
ATOM 716 C CA . SER A 1 83 ? -0.219 9.493 15.364 1.00 97.38 83 SER A CA 1
ATOM 717 C C . SER A 1 83 ? -1.271 8.418 15.627 1.00 97.38 83 SER A C 1
ATOM 719 O O . SER A 1 83 ? -1.884 8.436 16.691 1.00 97.38 83 SER A O 1
ATOM 721 N N . PHE A 1 84 ? -1.411 7.428 14.739 1.00 97.94 84 PHE A N 1
ATOM 722 C CA . PHE A 1 84 ? -2.408 6.373 14.912 1.00 97.94 84 PHE A CA 1
ATOM 723 C C . PHE A 1 84 ? -2.171 5.528 16.169 1.00 97.94 84 PHE A C 1
ATOM 725 O O . PHE A 1 84 ? -3.112 5.272 16.919 1.00 97.94 84 PHE A O 1
ATOM 732 N N . ALA A 1 85 ? -0.923 5.119 16.433 1.00 97.12 85 ALA A N 1
ATOM 733 C CA . ALA A 1 85 ? -0.597 4.336 17.625 1.00 97.12 85 ALA A CA 1
ATOM 734 C C . ALA A 1 85 ? -0.944 5.096 18.912 1.00 97.12 85 ALA A C 1
ATOM 736 O O . ALA A 1 85 ? -1.513 4.513 19.835 1.00 97.12 85 ALA A O 1
ATOM 737 N N . ARG A 1 86 ? -0.643 6.402 18.956 1.00 96.88 86 ARG A N 1
ATOM 738 C CA . ARG A 1 86 ? -0.980 7.267 20.090 1.00 96.88 86 ARG A CA 1
ATOM 739 C C . ARG A 1 86 ? -2.490 7.335 20.305 1.00 96.88 86 ARG A C 1
ATOM 741 O O . ARG A 1 86 ? -2.945 7.064 21.412 1.00 96.88 86 ARG A O 1
ATOM 748 N N . ASP A 1 87 ? -3.262 7.639 19.262 1.00 96.81 87 ASP A N 1
ATOM 749 C CA . ASP A 1 87 ? -4.722 7.747 19.380 1.00 96.81 87 ASP A CA 1
ATOM 750 C C . ASP A 1 87 ? -5.364 6.423 19.797 1.00 96.81 87 ASP A C 1
ATOM 752 O O . ASP A 1 87 ? -6.290 6.395 20.610 1.00 96.81 87 ASP A O 1
ATOM 756 N N . TYR A 1 88 ? -4.881 5.313 19.228 1.00 97.44 88 TYR A N 1
ATOM 757 C CA . TYR A 1 88 ? -5.374 3.984 19.553 1.00 97.44 88 TYR A CA 1
ATOM 758 C C . TYR A 1 88 ? -5.137 3.668 21.030 1.00 97.44 88 TYR A C 1
ATOM 760 O O . TYR A 1 88 ? -6.076 3.279 21.724 1.00 97.44 88 TYR A O 1
ATOM 768 N N . ASN A 1 89 ? -3.910 3.875 21.515 1.00 97.38 89 ASN A N 1
ATOM 769 C CA . ASN A 1 89 ? -3.534 3.595 22.897 1.00 97.38 89 ASN A CA 1
ATOM 770 C C . ASN A 1 89 ? -4.313 4.463 23.894 1.00 97.38 89 ASN A C 1
ATOM 772 O O . ASN A 1 89 ? -4.838 3.922 24.864 1.00 97.38 89 ASN A O 1
ATOM 776 N N . ILE A 1 90 ? -4.479 5.765 23.621 1.00 97.00 90 ILE A N 1
ATOM 777 C CA . ILE A 1 90 ? -5.294 6.662 24.459 1.00 97.00 90 ILE A CA 1
ATOM 778 C C . ILE A 1 90 ? -6.740 6.156 24.531 1.00 97.00 90 ILE A C 1
ATOM 780 O O . ILE A 1 90 ? -7.275 5.944 25.617 1.00 97.00 90 ILE A O 1
ATOM 784 N N . ARG A 1 91 ? -7.370 5.897 23.378 1.00 96.19 91 ARG A N 1
ATOM 785 C CA . ARG A 1 91 ? -8.774 5.459 23.318 1.00 96.19 91 ARG A CA 1
ATOM 786 C C . ARG A 1 91 ? -9.004 4.101 23.984 1.00 96.19 91 ARG A C 1
ATOM 788 O O . ARG A 1 91 ? -10.071 3.876 24.544 1.00 96.19 91 ARG A O 1
ATOM 795 N N . LYS A 1 92 ? -8.037 3.185 23.892 1.00 95.75 92 LYS A N 1
ATOM 796 C CA . LYS A 1 92 ? -8.133 1.827 24.449 1.00 95.75 92 LYS A CA 1
ATOM 797 C C . LYS A 1 92 ? -7.527 1.700 25.850 1.00 95.75 92 LYS A C 1
ATOM 799 O O . LYS A 1 92 ? -7.514 0.591 26.369 1.00 95.75 92 LYS A O 1
ATOM 804 N N . ARG A 1 93 ? -7.028 2.797 26.443 1.00 96.56 93 ARG A N 1
ATOM 805 C CA . ARG A 1 93 ? -6.292 2.810 27.724 1.00 96.56 93 ARG A CA 1
ATOM 806 C C . ARG A 1 93 ? -5.190 1.743 27.767 1.00 96.56 93 ARG A C 1
ATOM 808 O O . ARG A 1 93 ? -5.048 1.013 28.740 1.00 96.56 93 ARG A O 1
ATOM 815 N N . ARG A 1 94 ? -4.460 1.614 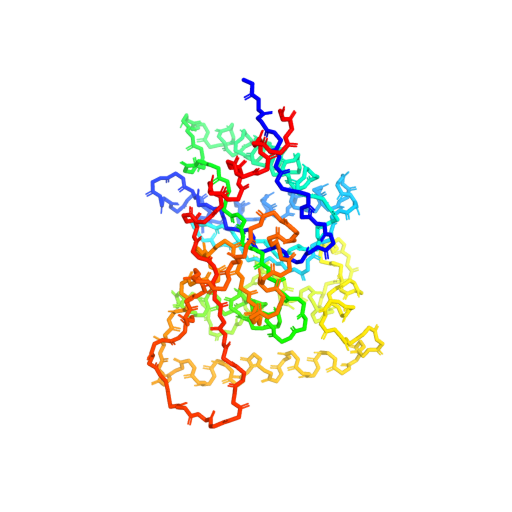26.659 1.00 95.25 94 ARG A N 1
ATOM 816 C CA . ARG A 1 94 ? -3.442 0.583 26.453 1.00 95.25 94 ARG A CA 1
ATOM 817 C C . ARG A 1 94 ? -2.051 1.192 26.529 1.00 95.25 94 ARG A C 1
ATOM 819 O O . ARG A 1 94 ? -1.795 2.241 25.941 1.00 95.25 94 ARG A O 1
ATOM 826 N N . GLU A 1 95 ? -1.137 0.457 27.144 1.00 92.44 95 GLU A N 1
ATOM 827 C CA . GLU A 1 95 ? 0.289 0.764 27.154 1.00 92.44 95 GLU A CA 1
ATOM 828 C C . GLU A 1 95 ? 1.070 -0.094 26.143 1.00 92.44 95 GLU A C 1
ATOM 830 O O . GLU A 1 95 ? 0.591 -1.104 25.624 1.00 92.44 95 GLU A O 1
ATOM 835 N N . GLY A 1 96 ? 2.295 0.328 25.828 1.00 91.31 96 GLY A N 1
ATOM 836 C CA . GLY A 1 96 ? 3.194 -0.405 24.937 1.00 91.31 96 GLY A CA 1
ATOM 837 C C . GLY A 1 96 ? 2.989 -0.159 23.437 1.00 91.31 96 GLY A C 1
ATOM 838 O O . GLY A 1 96 ? 2.094 0.560 22.977 1.00 91.31 96 GLY A O 1
ATOM 839 N N . ALA A 1 97 ? 3.865 -0.766 22.635 1.00 94.00 97 ALA A N 1
ATOM 840 C CA . ALA A 1 97 ? 3.932 -0.539 21.194 1.00 94.00 97 ALA A CA 1
ATOM 841 C C . ALA A 1 97 ? 2.696 -1.085 20.464 1.00 94.00 97 ALA A C 1
ATOM 843 O O . ALA A 1 97 ? 2.289 -2.222 20.692 1.00 94.00 97 ALA A O 1
ATOM 844 N N . PHE A 1 98 ? 2.115 -0.289 19.563 1.00 95.81 98 PHE A N 1
ATOM 845 C CA . PHE A 1 98 ? 1.055 -0.751 18.657 1.00 95.81 98 PHE A CA 1
ATOM 846 C C . PHE A 1 98 ? 1.632 -1.535 17.465 1.00 95.81 98 PHE A C 1
ATOM 848 O O . PHE A 1 98 ? 1.065 -2.527 17.015 1.00 95.81 98 PHE A O 1
ATOM 855 N N . TRP A 1 99 ? 2.778 -1.093 16.943 1.00 96.44 99 TRP A N 1
ATOM 856 C CA . TRP A 1 99 ? 3.430 -1.666 15.765 1.00 96.44 99 TRP A CA 1
ATOM 857 C C . TRP A 1 99 ? 4.621 -2.536 16.155 1.00 96.44 99 TRP A C 1
ATOM 859 O O . TRP A 1 99 ? 5.351 -2.187 17.079 1.00 96.44 99 TRP A O 1
ATOM 869 N N . ARG A 1 100 ? 4.878 -3.609 15.390 1.00 91.62 100 ARG A N 1
ATOM 870 C CA . ARG A 1 100 ? 6.011 -4.527 15.629 1.00 91.62 100 ARG A CA 1
ATOM 871 C C . ARG A 1 100 ? 7.390 -3.877 15.484 1.00 91.62 100 ARG A C 1
ATOM 873 O O . ARG A 1 100 ? 8.385 -4.394 15.980 1.00 91.62 100 ARG A O 1
ATOM 880 N N . GLY A 1 101 ? 7.465 -2.770 14.757 1.00 90.19 101 GLY A N 1
ATOM 881 C CA . GLY A 1 101 ? 8.705 -2.070 14.466 1.00 90.19 101 GLY A CA 1
ATOM 882 C C . GLY A 1 101 ? 8.538 -1.153 13.265 1.00 90.19 101 GLY A C 1
ATOM 883 O O . GLY A 1 101 ? 7.463 -0.599 13.033 1.00 90.19 101 GLY A O 1
ATOM 884 N N . ARG A 1 102 ? 9.614 -1.007 12.489 1.00 89.12 102 ARG A N 1
ATOM 885 C CA . ARG A 1 102 ? 9.605 -0.214 11.253 1.00 89.12 102 ARG A CA 1
ATOM 886 C C . ARG A 1 102 ? 8.700 -0.862 10.201 1.00 89.12 102 ARG A C 1
ATOM 888 O O . ARG A 1 102 ? 8.507 -2.076 10.197 1.00 89.12 102 ARG A O 1
ATOM 895 N N . PHE A 1 103 ? 8.170 -0.042 9.297 1.00 93.69 103 PHE A N 1
ATOM 896 C CA . PHE A 1 103 ? 7.495 -0.547 8.104 1.00 93.69 103 PHE A CA 1
ATOM 897 C C . PHE A 1 103 ? 8.478 -1.250 7.165 1.00 93.69 103 PHE A C 1
ATOM 899 O O . PHE A 1 103 ? 9.674 -0.945 7.172 1.00 93.69 103 PHE A O 1
ATOM 906 N N . HIS A 1 104 ? 7.952 -2.150 6.337 1.00 93.75 104 HIS A N 1
ATOM 907 C CA . HIS A 1 104 ? 8.700 -2.849 5.298 1.00 93.75 104 HIS A CA 1
ATOM 908 C C . HIS A 1 104 ? 8.307 -2.307 3.919 1.00 93.75 104 HIS A C 1
ATOM 910 O O . HIS A 1 104 ? 7.184 -2.572 3.492 1.00 93.75 104 HIS A O 1
ATOM 916 N N . PRO A 1 105 ? 9.173 -1.529 3.245 1.00 95.19 105 PRO A N 1
ATOM 917 C CA . 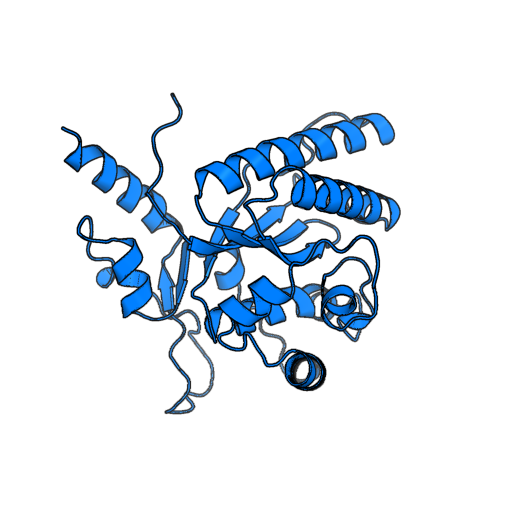PRO A 1 105 ? 8.959 -1.122 1.864 1.00 95.19 105 PRO A CA 1
ATOM 918 C C . PRO A 1 105 ? 9.531 -2.161 0.890 1.00 95.19 105 PRO A C 1
ATOM 920 O O . PRO A 1 105 ? 10.692 -2.553 1.015 1.00 95.19 105 PRO A O 1
ATOM 923 N N . THR A 1 106 ? 8.736 -2.535 -0.105 1.00 96.12 106 THR A N 1
ATOM 924 C CA . THR A 1 106 ? 9.135 -3.325 -1.272 1.00 96.12 106 THR A CA 1
ATOM 925 C C . THR A 1 106 ? 8.933 -2.468 -2.516 1.00 96.12 106 THR A C 1
ATOM 927 O O . THR A 1 106 ? 7.828 -1.983 -2.751 1.00 96.12 106 THR A O 1
ATOM 930 N N . LEU A 1 107 ? 9.996 -2.244 -3.287 1.00 96.62 107 LEU A N 1
ATOM 931 C CA . LEU A 1 107 ? 9.920 -1.527 -4.560 1.00 96.62 107 LEU A CA 1
ATOM 932 C C . LEU A 1 107 ? 9.244 -2.417 -5.602 1.00 96.62 107 LEU A C 1
ATOM 934 O O . LEU A 1 107 ? 9.575 -3.595 -5.710 1.00 96.62 107 LEU A O 1
ATOM 938 N N . ILE A 1 108 ? 8.326 -1.852 -6.369 1.00 96.75 108 ILE A N 1
ATOM 939 C CA . ILE A 1 108 ? 7.571 -2.560 -7.396 1.00 96.75 108 ILE A CA 1
ATOM 940 C C . ILE A 1 108 ? 7.783 -1.823 -8.711 1.00 96.75 108 ILE A C 1
ATOM 942 O O . ILE A 1 108 ? 7.600 -0.604 -8.773 1.00 96.75 108 ILE A O 1
ATOM 946 N N . GLN A 1 109 ? 8.176 -2.544 -9.755 1.00 95.50 109 GLN A N 1
ATOM 947 C CA . GLN A 1 109 ? 8.212 -1.973 -11.094 1.00 95.50 109 GLN A CA 1
ATOM 948 C C . GLN A 1 109 ? 6.792 -1.601 -11.546 1.00 95.50 109 GLN A C 1
ATOM 950 O O . GLN A 1 109 ? 5.832 -2.327 -11.290 1.00 95.50 109 GLN A O 1
ATOM 955 N N . SER A 1 110 ? 6.657 -0.464 -12.223 1.00 95.25 110 SER A N 1
ATOM 956 C CA . SER A 1 110 ? 5.416 -0.051 -12.889 1.00 95.25 110 SER A CA 1
ATOM 957 C C . SER A 1 110 ? 4.963 -1.065 -13.960 1.00 95.25 110 SER A C 1
ATOM 959 O O . SER A 1 110 ? 5.715 -1.960 -14.349 1.00 95.25 110 SER A O 1
ATOM 961 N N . GLY A 1 111 ? 3.727 -0.938 -14.445 1.00 94.50 111 GLY A N 1
ATOM 962 C CA . GLY A 1 111 ? 3.139 -1.839 -15.440 1.00 94.50 111 GLY A CA 1
ATOM 963 C C . GLY A 1 111 ? 2.657 -3.162 -14.839 1.00 94.50 111 GLY A C 1
ATOM 964 O O . GLY A 1 111 ? 1.972 -3.181 -13.815 1.00 94.50 111 GLY A O 1
ATOM 965 N N . SER A 1 112 ? 3.015 -4.283 -15.468 1.00 92.25 112 SER A N 1
ATOM 966 C CA . SER A 1 112 ? 2.515 -5.624 -15.120 1.00 92.25 112 SER A CA 1
ATOM 967 C C . SER A 1 112 ? 2.874 -6.081 -13.697 1.00 92.25 112 SER A C 1
ATOM 969 O O . SER A 1 112 ? 2.098 -6.771 -13.040 1.00 92.25 112 SER A O 1
ATOM 971 N N . HIS A 1 113 ? 4.033 -5.684 -13.173 1.00 94.19 113 HIS A N 1
ATOM 972 C CA . HIS A 1 113 ? 4.422 -6.000 -11.796 1.00 94.19 113 HIS A CA 1
ATOM 973 C C . HIS A 1 113 ? 3.568 -5.242 -10.779 1.00 94.19 113 HIS A C 1
ATOM 975 O O . HIS A 1 113 ? 3.176 -5.803 -9.752 1.00 94.19 113 HIS A O 1
ATOM 981 N N . LEU A 1 114 ? 3.242 -3.983 -11.082 1.00 96.81 114 LEU A N 1
ATOM 982 C CA . LEU A 1 114 ? 2.355 -3.171 -10.265 1.00 96.81 114 LEU A CA 1
ATOM 983 C C . LEU A 1 114 ? 0.936 -3.736 -10.250 1.00 96.81 114 LEU A C 1
ATOM 985 O O . LEU A 1 114 ? 0.371 -3.846 -9.165 1.00 96.81 114 LEU A O 1
ATOM 989 N N . SER A 1 115 ? 0.380 -4.135 -11.401 1.00 95.69 115 SER A N 1
ATOM 990 C CA . SER A 1 115 ? -0.965 -4.732 -11.452 1.00 95.69 115 SER A CA 1
ATOM 991 C C . SER A 1 115 ? -1.039 -6.039 -10.661 1.00 95.69 115 SER A C 1
ATOM 993 O O . SER A 1 115 ? -1.962 -6.237 -9.876 1.00 95.69 115 SER A O 1
ATOM 995 N N . ARG A 1 116 ? -0.025 -6.906 -10.763 1.00 94.56 116 ARG A N 1
ATOM 996 C CA . ARG A 1 116 ? 0.046 -8.129 -9.945 1.00 94.56 116 ARG A CA 1
ATOM 997 C C . ARG A 1 116 ? 0.136 -7.822 -8.450 1.00 94.56 116 ARG A C 1
ATOM 999 O O . ARG A 1 116 ? -0.502 -8.499 -7.647 1.00 94.56 116 ARG A O 1
ATOM 1006 N N . CYS A 1 117 ? 0.894 -6.793 -8.065 1.00 95.69 117 CYS A N 1
ATOM 1007 C CA . CYS A 1 117 ? 0.961 -6.352 -6.674 1.00 95.69 117 CYS A CA 1
ATOM 1008 C C . CYS A 1 117 ? -0.384 -5.794 -6.185 1.00 95.69 117 CYS A C 1
ATOM 1010 O O . CYS A 1 117 ? -0.815 -6.161 -5.096 1.00 95.69 117 CYS A O 1
ATOM 1012 N N . LEU A 1 118 ? -1.057 -4.972 -6.995 1.00 96.88 118 LEU A N 1
ATOM 1013 C CA . LEU A 1 118 ? -2.398 -4.438 -6.735 1.00 96.88 118 LEU A CA 1
ATOM 1014 C C . LEU A 1 118 ? -3.385 -5.573 -6.425 1.00 96.88 118 LEU A C 1
ATOM 1016 O O . LEU A 1 118 ? -3.912 -5.648 -5.319 1.00 96.88 118 LEU A O 1
ATOM 1020 N N . PHE A 1 119 ? -3.515 -6.553 -7.321 1.00 95.44 119 PHE A N 1
ATOM 1021 C CA . PHE A 1 119 ? -4.402 -7.695 -7.091 1.00 95.44 119 PHE A CA 1
ATOM 1022 C C . PHE A 1 119 ? -3.964 -8.574 -5.913 1.00 95.44 119 PHE A C 1
ATOM 1024 O O . PHE A 1 119 ? -4.801 -9.130 -5.197 1.00 95.44 119 PHE A O 1
ATOM 1031 N N . TYR A 1 120 ? -2.657 -8.676 -5.641 1.00 93.69 120 TYR A N 1
ATOM 1032 C CA . TYR A 1 120 ? -2.188 -9.310 -4.412 1.00 93.69 120 TYR A CA 1
ATOM 1033 C C . TYR A 1 120 ? -2.721 -8.578 -3.169 1.00 93.69 120 TYR A C 1
ATOM 1035 O O . TYR A 1 120 ? -3.107 -9.254 -2.213 1.00 93.69 120 TYR A O 1
ATOM 1043 N N . LEU A 1 121 ? -2.774 -7.245 -3.141 1.00 95.06 121 LEU A N 1
ATOM 1044 C CA . LEU A 1 121 ? -3.352 -6.495 -2.021 1.00 95.06 121 LEU A CA 1
ATOM 1045 C C . LEU A 1 121 ? -4.861 -6.741 -1.907 1.00 95.06 121 LEU A C 1
ATOM 1047 O O . LEU A 1 121 ? -5.314 -7.151 -0.836 1.00 95.06 121 LEU A O 1
ATOM 1051 N N . ASP A 1 122 ? -5.606 -6.571 -2.996 1.00 96.12 122 ASP A N 1
ATOM 1052 C CA . ASP A 1 122 ? -7.071 -6.676 -3.007 1.00 96.12 122 ASP A CA 1
ATOM 1053 C C . ASP A 1 122 ? -7.572 -8.063 -2.604 1.00 96.12 122 ASP A C 1
ATOM 1055 O O . ASP A 1 122 ? -8.468 -8.208 -1.771 1.00 96.12 122 ASP A O 1
ATOM 1059 N N . MET A 1 123 ? -6.913 -9.111 -3.101 1.00 94.44 123 MET A N 1
ATOM 1060 C CA . MET A 1 123 ? -7.268 -10.487 -2.770 1.00 94.44 123 MET A CA 1
ATOM 1061 C C . MET A 1 123 ? -6.905 -10.869 -1.326 1.00 94.44 123 MET A C 1
ATOM 1063 O O . MET A 1 123 ? -7.225 -11.971 -0.896 1.00 94.44 123 MET A O 1
ATOM 1067 N N . ASN A 1 124 ? -6.242 -10.016 -0.532 1.00 93.06 124 ASN A N 1
ATOM 1068 C CA . ASN A 1 124 ? -5.764 -10.389 0.807 1.00 93.06 124 ASN A CA 1
ATOM 1069 C C . ASN A 1 124 ? -6.870 -10.911 1.728 1.00 93.06 124 ASN A C 1
ATOM 1071 O O . ASN A 1 124 ? -6.667 -11.928 2.392 1.00 93.06 124 ASN A O 1
ATOM 1075 N N . MET A 1 125 ? -8.026 -10.250 1.734 1.00 94.50 125 MET A N 1
ATOM 1076 C CA . MET A 1 125 ? -9.129 -10.624 2.618 1.00 94.50 125 MET A CA 1
ATOM 1077 C C . MET A 1 125 ? -9.893 -11.856 2.124 1.00 94.50 125 MET A C 1
ATOM 1079 O O . MET A 1 125 ? -10.345 -12.639 2.958 1.00 94.50 125 MET A O 1
ATOM 1083 N N . VAL A 1 126 ? -9.924 -12.087 0.807 1.00 93.81 126 VAL A N 1
ATOM 1084 C CA . VAL A 1 126 ? -10.399 -13.346 0.206 1.00 93.81 126 VAL A CA 1
ATOM 1085 C C . VAL A 1 126 ? -9.472 -14.496 0.585 1.00 93.81 126 VAL A C 1
ATOM 1087 O O . VAL A 1 126 ? -9.903 -15.510 1.126 1.00 93.81 126 VAL A O 1
ATOM 1090 N N . ARG A 1 127 ? -8.155 -14.305 0.438 1.00 90.56 127 ARG A N 1
ATOM 1091 C CA . ARG A 1 127 ? -7.151 -15.301 0.846 1.00 90.56 127 ARG A CA 1
ATOM 1092 C C . ARG A 1 127 ? -7.188 -15.624 2.338 1.00 90.56 127 ARG A C 1
ATOM 1094 O O . ARG A 1 127 ? -6.762 -16.704 2.735 1.00 90.56 127 ARG A O 1
ATOM 1101 N N . ALA A 1 128 ? -7.635 -14.681 3.164 1.00 90.12 128 ALA A N 1
ATOM 1102 C CA . ALA A 1 128 ? -7.811 -14.872 4.599 1.00 90.12 128 ALA A CA 1
ATOM 1103 C C . ALA A 1 128 ? -9.155 -15.530 4.970 1.00 90.12 128 ALA A C 1
ATOM 1105 O O . ALA A 1 128 ? -9.370 -15.783 6.154 1.00 90.12 128 ALA A O 1
ATOM 1106 N N . GLY A 1 129 ? -10.044 -15.779 4.000 1.00 91.69 129 GLY A N 1
ATOM 1107 C CA . GLY A 1 129 ? -11.377 -16.346 4.219 1.00 91.69 129 GLY A CA 1
ATOM 1108 C C . GLY A 1 129 ? -12.332 -15.408 4.961 1.00 91.69 129 GLY A C 1
ATOM 1109 O O . GLY A 1 129 ? -13.199 -15.874 5.691 1.00 91.69 129 GLY A O 1
ATOM 1110 N N . VAL A 1 130 ? -12.126 -14.088 4.863 1.00 93.19 130 VAL A N 1
ATOM 1111 C CA . VAL A 1 130 ? -12.945 -13.086 5.572 1.00 93.19 130 VAL A CA 1
ATOM 1112 C C . VAL A 1 130 ? -14.091 -12.561 4.708 1.00 93.19 130 VAL A C 1
ATOM 1114 O O . VAL A 1 130 ? -15.114 -12.150 5.249 1.00 93.19 130 VAL A O 1
ATOM 1117 N N . VAL A 1 131 ? -13.906 -12.550 3.390 1.00 94.62 131 VAL A N 1
ATOM 1118 C CA . VAL A 1 131 ? -14.894 -12.138 2.387 1.00 94.62 131 VAL A CA 1
ATOM 1119 C C . VAL A 1 131 ? -14.757 -13.025 1.155 1.00 94.62 131 VAL A C 1
ATOM 1121 O O . VAL A 1 131 ? -13.668 -13.546 0.918 1.00 94.62 131 VAL A O 1
ATOM 1124 N N . ASP A 1 132 ? -15.815 -13.144 0.358 1.00 93.31 132 ASP A N 1
ATOM 1125 C CA . ASP A 1 132 ? -15.789 -13.926 -0.883 1.00 93.31 132 ASP A CA 1
ATOM 1126 C C . ASP A 1 132 ? -15.262 -13.103 -2.066 1.00 93.31 132 ASP A C 1
ATOM 1128 O O . ASP A 1 132 ? -14.592 -13.642 -2.944 1.00 93.31 132 ASP A O 1
ATOM 1132 N N . HIS A 1 133 ? -15.480 -11.782 -2.053 1.00 94.62 133 HIS A N 1
ATOM 1133 C CA . HIS A 1 133 ? -14.993 -10.875 -3.088 1.00 94.62 133 HIS A CA 1
ATOM 1134 C C . HIS A 1 133 ? -14.303 -9.628 -2.488 1.00 94.62 133 HIS A C 1
ATOM 1136 O O . HIS A 1 133 ? -14.737 -9.117 -1.452 1.00 94.62 133 HIS A O 1
ATOM 1142 N N . PRO A 1 134 ? -13.254 -9.046 -3.116 1.00 94.94 134 PRO A N 1
ATOM 1143 C CA . PRO A 1 134 ? -12.583 -7.849 -2.586 1.00 94.94 134 PRO A CA 1
ATOM 1144 C C . PRO A 1 134 ? -13.495 -6.627 -2.416 1.00 94.94 134 PRO A C 1
ATOM 1146 O O . PRO A 1 134 ? -13.286 -5.818 -1.511 1.00 94.94 134 PRO A O 1
ATOM 1149 N N . PHE A 1 135 ? -14.544 -6.509 -3.239 1.00 95.06 135 PHE A N 1
ATOM 1150 C CA . PHE A 1 135 ? -15.563 -5.461 -3.084 1.00 95.06 135 PHE A CA 1
ATOM 1151 C C . PHE A 1 135 ? -16.388 -5.588 -1.799 1.00 95.06 135 PHE A C 1
ATOM 1153 O O . PHE A 1 135 ? -16.979 -4.593 -1.391 1.00 95.06 135 PHE A O 1
ATOM 1160 N N . ASP A 1 136 ? -16.383 -6.730 -1.114 1.00 95.06 136 ASP A N 1
ATOM 1161 C CA . ASP A 1 136 ? -17.087 -6.899 0.162 1.00 95.06 136 ASP A CA 1
ATOM 1162 C C . ASP A 1 136 ? -16.248 -6.418 1.355 1.00 95.06 136 ASP A C 1
ATOM 1164 O O . ASP A 1 136 ? -16.723 -6.378 2.493 1.00 95.06 136 ASP A O 1
ATOM 1168 N N . TRP A 1 137 ? -14.990 -6.017 1.124 1.00 95.56 137 TRP A N 1
ATOM 1169 C CA . TRP A 1 137 ? -14.119 -5.477 2.160 1.00 95.56 137 TRP A CA 1
ATOM 1170 C C . TRP A 1 137 ? -14.068 -3.937 2.136 1.00 95.56 137 TRP A C 1
ATOM 1172 O O . TRP A 1 137 ? -13.305 -3.345 1.369 1.00 95.56 137 TRP A O 1
ATOM 1182 N N . PRO A 1 138 ? -14.771 -3.232 3.047 1.00 93.88 138 PRO A N 1
ATOM 1183 C CA . PRO A 1 138 ? -14.857 -1.765 3.032 1.00 93.88 138 PRO A CA 1
ATOM 1184 C C . PRO A 1 138 ? -13.581 -1.057 3.526 1.00 93.88 138 PRO A C 1
ATOM 1186 O O . PRO A 1 138 ? -13.532 0.175 3.617 1.00 93.88 138 PRO A O 1
ATOM 1189 N N . HIS A 1 139 ? -12.558 -1.823 3.916 1.00 96.12 139 HIS A N 1
ATOM 1190 C CA . HIS A 1 139 ? -11.282 -1.305 4.410 1.00 96.12 139 HIS A CA 1
ATOM 1191 C C . HIS A 1 139 ? -10.116 -1.589 3.454 1.00 96.12 139 HIS A C 1
ATOM 1193 O O . HIS A 1 139 ? -8.964 -1.654 3.896 1.00 96.12 139 HIS A O 1
ATOM 1199 N N . GLY A 1 140 ? -10.421 -1.757 2.166 1.00 95.38 140 GLY A N 1
ATOM 1200 C CA . GLY A 1 140 ? -9.464 -1.773 1.062 1.00 95.38 140 GLY A CA 1
ATOM 1201 C C . GLY A 1 140 ? -9.783 -0.712 0.003 1.00 95.38 140 GLY A C 1
ATOM 1202 O O . GLY A 1 140 ? -10.802 -0.022 0.107 1.00 95.38 140 GLY A O 1
ATOM 1203 N N . GLY A 1 141 ? -8.908 -0.566 -0.991 1.00 95.12 141 GLY A N 1
ATOM 1204 C CA . GLY A 1 141 ? -9.064 0.416 -2.059 1.00 95.12 141 GLY A CA 1
ATOM 1205 C C . GLY A 1 141 ? -9.950 -0.036 -3.218 1.00 95.12 141 GLY A C 1
ATOM 1206 O O . GLY A 1 141 ? -10.466 0.841 -3.900 1.00 95.12 141 GLY A O 1
ATOM 1207 N N . ALA A 1 142 ? -10.243 -1.332 -3.394 1.00 94.00 142 ALA A N 1
ATOM 1208 C CA . ALA A 1 142 ? -11.063 -1.846 -4.503 1.00 94.00 142 ALA A CA 1
ATOM 1209 C C . ALA A 1 142 ? -12.347 -1.038 -4.786 1.00 94.00 142 ALA A C 1
ATOM 1211 O O . ALA A 1 142 ? -12.550 -0.552 -5.900 1.00 94.00 142 ALA A O 1
ATOM 1212 N N . GLN A 1 143 ? -13.197 -0.821 -3.772 1.00 91.00 143 GLN A N 1
ATOM 1213 C CA . GLN A 1 143 ? -14.427 -0.022 -3.923 1.00 91.00 143 GLN A CA 1
ATOM 1214 C C . GLN A 1 143 ? -14.145 1.431 -4.337 1.00 91.00 143 GLN A C 1
ATOM 1216 O O . GLN A 1 143 ? -14.928 2.055 -5.050 1.00 91.00 143 GLN A O 1
ATOM 1221 N N . GLU A 1 144 ? -13.050 1.995 -3.834 1.00 91.94 144 GLU A N 1
ATOM 1222 C CA . GLU A 1 144 ? -12.661 3.374 -4.095 1.00 91.94 144 GLU A CA 1
ATOM 1223 C C . GLU A 1 144 ? -12.089 3.551 -5.501 1.00 91.94 144 GLU A C 1
ATOM 1225 O O . GLU A 1 144 ? -12.342 4.576 -6.137 1.00 91.94 144 GLU A O 1
ATOM 1230 N N . LEU A 1 145 ? -11.353 2.544 -5.978 1.00 92.81 145 LEU A N 1
ATOM 1231 C CA . LEU A 1 145 ? -10.825 2.501 -7.327 1.00 92.81 145 LEU A CA 1
ATOM 1232 C C . LEU A 1 145 ? -11.986 2.478 -8.314 1.00 92.81 145 LEU A C 1
ATOM 1234 O O . LEU A 1 145 ? -12.114 3.456 -9.037 1.00 92.81 145 LEU A O 1
ATOM 1238 N N . CYS A 1 146 ? -12.902 1.509 -8.273 1.00 87.25 146 CYS A N 1
ATOM 1239 C CA . CYS A 1 146 ? -14.028 1.414 -9.223 1.00 87.25 146 CYS A CA 1
ATOM 1240 C C . CYS A 1 146 ? -15.208 2.369 -8.962 1.00 87.25 146 CYS A C 1
A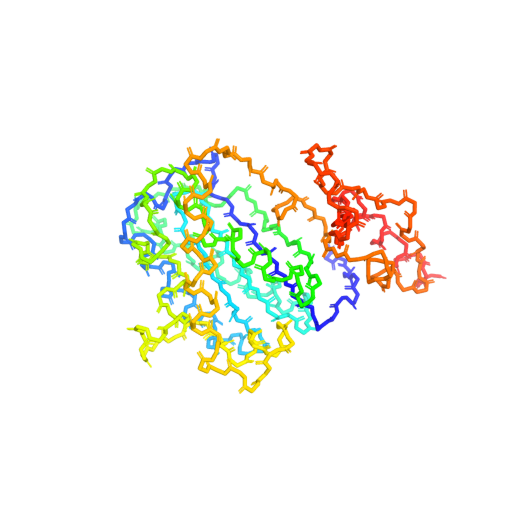TOM 1242 O O . CYS A 1 146 ? -16.373 1.998 -9.120 1.00 87.25 146 CYS A O 1
ATOM 1244 N N . GLY A 1 147 ? -14.922 3.590 -8.508 1.00 70.50 147 GLY A N 1
ATOM 1245 C CA . GLY A 1 147 ? -15.872 4.699 -8.555 1.00 70.50 147 GLY A CA 1
ATOM 1246 C C . GLY A 1 147 ? -17.023 4.660 -7.549 1.00 70.50 147 GLY A C 1
ATOM 1247 O O . GLY A 1 147 ? -17.746 5.646 -7.460 1.00 70.50 147 GLY A O 1
ATOM 1248 N N . ALA A 1 148 ? -17.168 3.624 -6.713 1.00 65.19 148 ALA A N 1
ATOM 1249 C CA . ALA A 1 148 ? -18.263 3.548 -5.735 1.00 65.19 148 ALA A CA 1
ATOM 1250 C C . ALA A 1 148 ? -18.191 4.654 -4.657 1.00 65.19 148 ALA A C 1
ATOM 1252 O O . ALA A 1 148 ? -19.147 4.887 -3.915 1.00 65.19 148 ALA A O 1
ATOM 1253 N N . ARG A 1 149 ? -17.052 5.358 -4.553 1.00 66.31 149 ARG A N 1
ATOM 1254 C CA . ARG A 1 149 ? -16.800 6.405 -3.558 1.00 66.31 149 ARG A CA 1
ATOM 1255 C C . ARG A 1 149 ? -16.305 7.704 -4.204 1.00 66.31 149 ARG A C 1
ATOM 1257 O O . ARG A 1 149 ? -15.123 7.869 -4.483 1.00 66.31 149 ARG A O 1
ATOM 1264 N N . HIS A 1 150 ? -17.197 8.684 -4.352 1.00 64.12 150 HIS A N 1
ATOM 1265 C CA . HIS A 1 150 ? -16.877 9.961 -5.017 1.00 64.12 150 HIS A CA 1
ATOM 1266 C C . HIS A 1 150 ? -16.249 11.036 -4.108 1.00 64.12 150 HIS A C 1
ATOM 1268 O O . HIS A 1 150 ? -15.644 11.988 -4.597 1.00 64.12 150 HIS A O 1
ATOM 1274 N N . ARG A 1 151 ? -16.376 10.922 -2.778 1.00 77.00 151 ARG A N 1
ATOM 1275 C CA . ARG A 1 151 ? -15.860 11.911 -1.809 1.00 77.00 151 ARG A CA 1
ATOM 1276 C C . ARG A 1 151 ? -14.848 11.290 -0.856 1.00 77.00 151 ARG A C 1
ATOM 1278 O O . ARG A 1 151 ? -14.992 10.140 -0.449 1.00 77.00 151 ARG A O 1
ATOM 1285 N N . ASN A 1 152 ? -13.881 12.104 -0.419 1.00 84.06 152 ASN A N 1
ATOM 1286 C CA . ASN A 1 152 ? -12.839 11.704 0.533 1.00 84.06 152 ASN A CA 1
ATOM 1287 C C . ASN A 1 152 ? -12.019 10.491 0.057 1.00 84.06 152 ASN A C 1
ATOM 1289 O O . ASN A 1 152 ? -11.753 9.584 0.845 1.00 84.06 152 ASN A O 1
ATOM 1293 N N . ARG A 1 153 ? -11.631 10.501 -1.225 1.00 91.44 153 ARG A N 1
ATOM 1294 C CA . ARG A 1 153 ? -10.726 9.506 -1.803 1.00 91.44 153 ARG A CA 1
ATOM 1295 C C . ARG A 1 153 ? -9.315 9.640 -1.221 1.00 91.44 153 ARG A C 1
ATOM 1297 O O . ARG A 1 153 ? -8.804 10.748 -1.044 1.00 91.44 153 ARG A O 1
ATOM 1304 N N . ILE A 1 154 ? -8.733 8.503 -0.883 1.00 96.06 154 ILE A N 1
ATOM 1305 C CA . ILE A 1 154 ? -7.342 8.289 -0.505 1.00 96.06 154 ILE A CA 1
ATOM 1306 C C . ILE A 1 154 ? -6.513 7.994 -1.764 1.00 96.06 154 ILE A C 1
ATOM 1308 O O . ILE A 1 154 ? -5.437 8.570 -1.910 1.00 96.06 154 ILE A O 1
ATOM 1312 N N . CYS A 1 155 ? -7.018 7.141 -2.658 1.00 96.44 155 CYS A N 1
ATOM 1313 C CA . CYS A 1 155 ? -6.348 6.655 -3.858 1.00 96.44 155 CYS A CA 1
ATOM 1314 C C . CYS A 1 155 ? -6.367 7.706 -4.980 1.00 96.44 155 CYS A C 1
ATOM 1316 O O . CYS A 1 155 ? -7.409 8.256 -5.343 1.00 96.44 155 CYS A O 1
ATOM 1318 N N . ASP A 1 156 ? -5.195 7.963 -5.554 1.00 95.56 156 ASP A N 1
ATOM 1319 C CA . ASP A 1 156 ? -4.994 8.766 -6.755 1.00 95.56 156 ASP A CA 1
ATOM 1320 C C . ASP A 1 156 ? -5.073 7.847 -7.979 1.00 95.56 156 ASP A C 1
ATOM 1322 O O . ASP A 1 156 ? -4.076 7.281 -8.438 1.00 95.56 156 ASP A O 1
ATOM 1326 N N . ARG A 1 157 ? -6.297 7.689 -8.487 1.00 93.25 157 ARG A N 1
ATOM 1327 C CA . ARG A 1 157 ? -6.600 6.834 -9.637 1.00 93.25 157 ARG A CA 1
ATOM 1328 C C . ARG A 1 157 ? -5.851 7.260 -10.900 1.00 93.25 157 ARG A C 1
ATOM 1330 O O . ARG A 1 157 ? -5.319 6.405 -11.594 1.00 93.25 157 ARG A O 1
ATOM 1337 N N . ALA A 1 158 ? -5.723 8.561 -11.156 1.00 94.00 158 ALA A N 1
ATOM 1338 C CA . ALA A 1 158 ? -4.979 9.053 -12.315 1.00 94.00 158 ALA A CA 1
ATOM 1339 C C . ALA A 1 158 ? -3.500 8.643 -12.239 1.00 94.00 158 ALA A C 1
ATOM 1341 O O . ALA A 1 158 ? -2.918 8.183 -13.223 1.00 94.00 158 ALA A O 1
ATOM 1342 N N . ARG A 1 159 ? -2.885 8.737 -11.049 1.00 96.88 159 ARG A N 1
ATOM 1343 C CA . ARG A 1 159 ? -1.519 8.238 -10.859 1.00 96.88 159 ARG A CA 1
ATOM 1344 C C . ARG A 1 159 ? -1.432 6.720 -10.996 1.00 96.88 159 ARG A C 1
ATOM 1346 O O . ARG A 1 159 ? -0.445 6.255 -11.564 1.00 96.88 159 ARG A O 1
ATOM 1353 N N . LEU A 1 160 ? -2.405 5.963 -10.485 1.00 97.25 160 LEU A N 1
ATOM 1354 C CA . LEU A 1 160 ? -2.449 4.508 -10.659 1.00 97.25 160 LEU A CA 1
ATOM 1355 C C . LEU A 1 160 ? -2.454 4.147 -12.147 1.00 97.25 160 LEU A C 1
ATOM 1357 O O . LEU A 1 160 ? -1.569 3.417 -12.581 1.00 97.25 160 LEU A O 1
ATOM 1361 N N . LEU A 1 161 ? -3.370 4.724 -12.927 1.00 96.00 161 LEU A N 1
ATOM 1362 C CA . LEU A 1 161 ? -3.473 4.506 -14.371 1.00 96.00 161 LEU A CA 1
ATOM 1363 C C . LEU A 1 161 ? -2.167 4.837 -15.100 1.00 96.00 161 LEU A C 1
ATOM 1365 O O . LEU A 1 161 ? -1.683 4.035 -15.895 1.00 96.00 161 LEU A O 1
ATOM 1369 N N . TRP A 1 162 ? -1.532 5.964 -14.765 1.00 96.69 162 TRP A N 1
ATOM 1370 C CA . TRP A 1 162 ? -0.219 6.308 -15.315 1.00 96.69 162 TRP A CA 1
ATOM 1371 C C . TRP A 1 162 ? 0.845 5.250 -14.984 1.00 96.69 162 TRP A C 1
ATOM 1373 O O . TRP A 1 162 ? 1.590 4.826 -15.864 1.00 96.69 162 TRP A O 1
ATOM 1383 N N . CYS A 1 163 ? 0.898 4.773 -13.736 1.00 96.88 163 CYS A N 1
ATOM 1384 C CA . CYS A 1 163 ? 1.865 3.749 -13.328 1.00 96.88 163 CYS A CA 1
ATOM 1385 C C . CYS A 1 163 ? 1.558 2.365 -13.920 1.00 96.88 163 CYS A C 1
ATOM 1387 O O . CYS A 1 163 ? 2.460 1.537 -14.007 1.00 96.88 163 CYS A O 1
ATOM 1389 N N . LEU A 1 164 ? 0.313 2.094 -14.313 1.00 95.81 164 LEU A N 1
ATOM 1390 C CA . LEU A 1 164 ? -0.079 0.870 -15.012 1.00 95.81 164 LEU A CA 1
ATOM 1391 C C . LEU A 1 164 ? 0.217 0.922 -16.519 1.00 95.81 164 LEU A C 1
ATOM 1393 O O . LEU A 1 164 ? 0.139 -0.112 -17.174 1.00 95.81 164 LEU A O 1
ATOM 1397 N N . GLY A 1 165 ? 0.582 2.088 -17.065 1.00 94.00 165 GLY A N 1
ATOM 1398 C CA . GLY A 1 165 ? 0.728 2.284 -18.511 1.00 94.00 165 GLY A CA 1
ATOM 1399 C C . GLY A 1 165 ? -0.611 2.472 -19.235 1.00 94.00 165 GLY A C 1
ATOM 1400 O O . GLY A 1 165 ? -0.696 2.229 -20.432 1.00 94.00 165 GLY A O 1
ATOM 1401 N N . MET A 1 166 ? -1.650 2.902 -18.512 1.00 92.50 166 MET A N 1
ATOM 1402 C CA . MET A 1 166 ? -3.029 3.061 -18.992 1.00 92.50 166 MET A CA 1
ATOM 1403 C C . MET A 1 166 ? -3.605 4.475 -18.710 1.00 92.50 166 MET A C 1
ATOM 1405 O O . MET A 1 166 ? -4.757 4.580 -18.293 1.00 92.50 166 MET A O 1
ATOM 1409 N N . PRO A 1 167 ? -2.850 5.586 -18.876 1.00 88.31 167 PRO A N 1
ATOM 1410 C CA . PRO A 1 167 ? -3.201 6.910 -18.331 1.00 88.31 167 PRO A CA 1
ATOM 1411 C C . PRO A 1 167 ? -4.535 7.507 -18.816 1.00 88.31 167 PRO A C 1
ATOM 1413 O O . PRO A 1 167 ? -5.098 8.344 -18.117 1.00 88.31 167 PRO A O 1
ATOM 1416 N N . GLU A 1 168 ? -5.034 7.087 -19.979 1.00 85.69 168 GLU A N 1
ATOM 1417 C CA . GLU A 1 168 ? -6.262 7.605 -20.609 1.00 85.69 168 GLU A CA 1
ATOM 1418 C C . GLU A 1 168 ? -7.397 6.567 -20.644 1.00 85.69 168 GLU A C 1
ATOM 1420 O O . GLU A 1 168 ? -8.442 6.794 -21.243 1.00 85.69 168 GLU A O 1
ATOM 1425 N N . GLN A 1 169 ? -7.209 5.412 -20.002 1.00 83.44 169 GLN A N 1
ATOM 1426 C CA . GLN A 1 169 ? -8.129 4.275 -20.082 1.00 83.44 169 GLN A CA 1
ATOM 1427 C C . GLN A 1 169 ? -8.996 4.168 -18.823 1.00 83.44 169 GLN A C 1
ATOM 1429 O O . GLN A 1 169 ? -9.094 3.105 -18.214 1.00 83.44 169 GLN A O 1
ATOM 1434 N N . ASP A 1 170 ? -9.594 5.286 -18.402 1.00 82.62 170 ASP A N 1
ATOM 1435 C CA . ASP A 1 170 ? -10.349 5.344 -17.146 1.00 82.62 170 ASP A CA 1
ATOM 1436 C C . ASP A 1 170 ? -11.561 4.401 -17.154 1.00 82.62 170 ASP A C 1
ATOM 1438 O O . ASP A 1 170 ? -11.756 3.641 -16.211 1.00 82.62 170 ASP A O 1
ATOM 1442 N N . GLU A 1 171 ? -12.331 4.387 -18.243 1.00 82.25 171 GLU A N 1
ATOM 1443 C CA . GLU A 1 171 ? -13.491 3.496 -18.392 1.00 82.25 171 GLU A CA 1
ATOM 1444 C C . GLU A 1 171 ? -13.061 2.027 -18.507 1.00 82.25 171 GLU A C 1
ATOM 1446 O O . GLU A 1 171 ? -13.531 1.176 -17.753 1.00 82.25 171 GLU A O 1
ATOM 1451 N N . ALA A 1 172 ? -12.086 1.734 -19.374 1.00 88.75 172 ALA A N 1
ATOM 1452 C CA . ALA A 1 172 ? -11.608 0.367 -19.587 1.00 88.75 172 ALA A CA 1
ATOM 1453 C C . ALA A 1 172 ? -10.932 -0.238 -18.344 1.00 88.75 172 ALA A C 1
ATOM 1455 O O . ALA A 1 172 ? -10.919 -1.461 -18.185 1.00 88.75 172 ALA A O 1
ATOM 1456 N N . PHE A 1 173 ? -10.387 0.590 -17.444 1.00 92.50 173 PHE A N 1
ATOM 1457 C CA . PHE A 1 173 ? -9.833 0.108 -16.183 1.00 92.50 173 PHE A CA 1
ATOM 1458 C C . PHE A 1 173 ? -10.900 -0.553 -15.314 1.00 92.50 173 PHE A C 1
ATOM 1460 O O . PHE A 1 173 ? -10.599 -1.576 -14.706 1.00 92.50 173 PHE A O 1
ATOM 1467 N N . ASP A 1 174 ? -12.116 -0.005 -15.228 1.00 91.69 174 ASP A N 1
ATOM 1468 C CA . ASP A 1 174 ? -13.145 -0.577 -14.352 1.00 91.69 174 ASP A CA 1
ATOM 1469 C C . ASP A 1 174 ? -13.553 -1.973 -14.812 1.00 91.69 174 ASP A C 1
ATOM 1471 O O . ASP A 1 174 ? -13.607 -2.891 -13.990 1.00 91.69 174 ASP A O 1
ATOM 1475 N N . ASP A 1 175 ? -13.750 -2.151 -16.116 1.00 92.38 175 ASP A N 1
ATOM 1476 C CA . ASP A 1 175 ? -14.079 -3.448 -16.703 1.00 92.38 175 ASP A CA 1
ATOM 1477 C C . ASP A 1 175 ? -12.930 -4.444 -16.530 1.00 92.38 175 ASP A C 1
ATOM 1479 O O . ASP A 1 175 ? -13.136 -5.549 -16.022 1.00 92.38 175 ASP A O 1
ATOM 1483 N N . TRP A 1 176 ? -11.701 -4.040 -16.869 1.00 94.31 176 TRP A N 1
ATOM 1484 C CA . TRP A 1 176 ? -10.512 -4.877 -16.705 1.00 94.31 176 TRP A CA 1
ATOM 1485 C C . TRP A 1 176 ? -10.295 -5.291 -15.246 1.00 94.31 176 TRP A C 1
ATOM 1487 O O . TRP A 1 176 ? -10.056 -6.466 -14.954 1.00 94.31 176 TRP A O 1
ATOM 1497 N N . TYR A 1 177 ? -10.395 -4.344 -14.316 1.00 95.31 177 TYR A N 1
ATOM 1498 C CA . TYR A 1 177 ? -10.145 -4.570 -12.899 1.00 95.31 177 TYR A CA 1
ATOM 1499 C C . TYR A 1 177 ? -11.217 -5.476 -12.284 1.00 95.31 177 TYR A C 1
ATOM 1501 O O . TYR A 1 177 ? -10.880 -6.445 -11.602 1.00 95.31 177 TYR A O 1
ATOM 1509 N N . ARG A 1 178 ? -12.504 -5.231 -12.578 1.00 94.56 178 ARG A N 1
ATOM 1510 C CA . ARG A 1 178 ? -13.617 -6.083 -12.123 1.00 94.56 178 ARG A CA 1
ATOM 1511 C C . ARG A 1 178 ? -13.519 -7.494 -12.693 1.00 94.56 178 ARG A C 1
ATOM 1513 O O . ARG A 1 178 ? -13.626 -8.453 -11.930 1.00 94.56 178 ARG A O 1
ATOM 1520 N N . ALA A 1 179 ? -13.280 -7.624 -13.998 1.00 94.75 179 ALA A N 1
ATOM 1521 C CA . ALA A 1 179 ? -13.150 -8.922 -14.654 1.00 94.75 179 ALA A CA 1
ATOM 1522 C C . ALA A 1 179 ? -11.968 -9.723 -14.090 1.00 94.75 179 ALA A C 1
ATOM 1524 O O . ALA A 1 179 ? -12.112 -10.907 -13.789 1.00 94.75 179 ALA A O 1
ATOM 1525 N N . THR A 1 180 ? -10.821 -9.068 -13.874 1.00 94.81 180 THR A N 1
ATOM 1526 C CA . THR A 1 180 ? -9.631 -9.724 -13.316 1.00 94.81 180 THR A CA 1
ATOM 1527 C C . THR A 1 180 ? -9.867 -10.183 -11.877 1.00 94.81 180 THR A C 1
ATOM 1529 O O . THR A 1 180 ? -9.515 -11.309 -11.534 1.00 94.81 180 THR A O 1
ATOM 1532 N N . LEU A 1 181 ? -10.498 -9.359 -11.030 1.00 94.06 181 LEU A N 1
ATOM 1533 C CA . LEU A 1 181 ? -10.847 -9.769 -9.666 1.00 94.06 181 LEU A CA 1
ATOM 1534 C C . LEU A 1 181 ? -11.819 -10.954 -9.643 1.00 94.06 181 LEU A C 1
ATOM 1536 O O . LEU A 1 181 ? -11.599 -11.877 -8.860 1.00 94.06 181 LEU A O 1
ATOM 1540 N N . GLY A 1 182 ? -12.830 -10.966 -10.517 1.00 93.56 182 GLY A N 1
ATOM 1541 C CA . GLY A 1 182 ? -13.756 -12.093 -10.656 1.00 93.56 182 GLY A CA 1
ATOM 1542 C C . GLY A 1 182 ? -13.027 -13.391 -11.011 1.00 93.56 182 GLY A C 1
ATOM 1543 O O . GLY A 1 182 ? -13.117 -14.369 -10.274 1.00 93.56 182 GLY A O 1
ATOM 1544 N N . GLN A 1 183 ? -12.193 -13.360 -12.057 1.00 91.88 183 GLN A N 1
ATOM 1545 C CA . GLN A 1 183 ? -11.378 -14.512 -12.464 1.00 91.88 183 GLN A CA 1
ATOM 1546 C C . GLN A 1 183 ? -10.454 -15.006 -11.341 1.00 91.88 183 GLN A C 1
ATOM 1548 O O . GLN A 1 183 ? -10.299 -16.211 -11.146 1.00 91.88 183 GLN A O 1
ATOM 1553 N N . LEU A 1 184 ? -9.836 -14.090 -10.589 1.00 90.81 184 LEU A N 1
ATOM 1554 C CA . LEU A 1 184 ? -8.979 -14.447 -9.458 1.00 90.81 184 LEU A CA 1
ATOM 1555 C C . LEU A 1 184 ? -9.767 -15.080 -8.307 1.00 90.81 184 LEU A C 1
ATOM 1557 O O . LEU A 1 184 ? -9.243 -15.986 -7.660 1.00 90.81 184 LEU A O 1
ATOM 1561 N N . CYS A 1 185 ? -10.996 -14.632 -8.043 1.00 90.81 185 CYS A N 1
ATOM 1562 C CA . CYS A 1 185 ? -11.869 -15.252 -7.046 1.00 90.81 185 CYS A CA 1
ATOM 1563 C C . CYS A 1 185 ? -12.254 -16.675 -7.466 1.00 90.81 185 CYS A C 1
ATOM 1565 O O . CYS A 1 185 ? -12.081 -17.600 -6.671 1.00 90.81 185 CYS A O 1
ATOM 1567 N N . ASP A 1 186 ? -12.649 -16.868 -8.728 1.00 87.62 186 ASP A N 1
ATOM 1568 C CA . ASP A 1 186 ? -12.986 -18.184 -9.279 1.00 87.62 186 ASP A CA 1
ATOM 1569 C C . ASP A 1 186 ? -11.793 -19.147 -9.179 1.00 87.62 186 ASP A C 1
ATOM 1571 O O . ASP A 1 186 ? -11.913 -20.259 -8.664 1.00 87.62 186 ASP A O 1
ATOM 1575 N N . GLN A 1 187 ? -10.599 -18.700 -9.580 1.00 81.31 187 GLN A N 1
ATOM 1576 C CA . GLN A 1 187 ? -9.371 -19.497 -9.502 1.00 81.31 187 GLN A CA 1
ATOM 1577 C C . GLN A 1 187 ? -8.946 -19.793 -8.060 1.00 81.31 187 GLN A C 1
ATOM 1579 O O . GLN A 1 187 ? -8.441 -20.885 -7.782 1.00 81.31 187 GLN A O 1
ATOM 1584 N N . TRP A 1 188 ? -9.150 -18.859 -7.124 1.00 76.19 188 TRP A N 1
ATOM 1585 C CA . TRP A 1 188 ? -8.739 -19.035 -5.730 1.00 76.19 188 TRP A CA 1
ATOM 1586 C C . TRP A 1 188 ? -9.450 -20.211 -5.054 1.00 76.19 188 TRP A C 1
ATOM 1588 O O . TRP A 1 188 ? -8.856 -20.867 -4.196 1.00 76.19 188 TRP A O 1
ATOM 1598 N N . THR A 1 189 ? -10.669 -20.539 -5.491 1.00 62.28 189 THR A N 1
ATOM 1599 C CA . THR A 1 189 ? -11.385 -21.732 -5.014 1.00 62.28 189 THR A CA 1
ATOM 1600 C C . THR A 1 189 ? -10.674 -23.048 -5.359 1.00 62.28 189 THR A C 1
ATOM 1602 O O . THR A 1 189 ? -10.919 -24.055 -4.698 1.00 62.28 189 THR A O 1
ATOM 1605 N N . THR A 1 190 ? -9.751 -23.052 -6.333 1.00 55.19 190 THR A N 1
ATOM 1606 C CA . THR A 1 190 ? -9.153 -24.282 -6.881 1.00 55.19 190 THR A CA 1
ATOM 1607 C C . THR A 1 190 ? -7.697 -24.544 -6.470 1.00 55.19 190 THR A C 1
ATOM 1609 O O . THR A 1 190 ? -7.305 -25.708 -6.419 1.00 55.19 190 THR A O 1
ATOM 1612 N N . ALA A 1 191 ? -6.889 -23.528 -6.114 1.00 51.75 191 ALA A N 1
ATOM 1613 C CA . ALA A 1 191 ? -5.522 -23.728 -5.588 1.00 51.75 191 ALA A CA 1
ATOM 1614 C C . ALA A 1 191 ? -4.906 -22.461 -4.935 1.00 51.75 191 ALA A C 1
ATOM 1616 O O . ALA A 1 191 ? -4.179 -21.703 -5.587 1.00 51.75 191 ALA A O 1
ATOM 1617 N N . PRO A 1 192 ? -5.104 -22.221 -3.627 1.00 57.16 192 PRO A N 1
ATOM 1618 C CA . PRO A 1 192 ? -4.622 -21.008 -2.976 1.00 57.16 192 PRO A CA 1
ATOM 1619 C C . PRO A 1 192 ? -3.104 -21.028 -2.719 1.00 57.16 192 PRO A C 1
ATOM 1621 O O . PRO A 1 192 ? -2.631 -21.639 -1.758 1.00 57.16 192 PRO A O 1
ATOM 1624 N N . ARG A 1 193 ? -2.305 -20.308 -3.522 1.00 69.81 193 ARG A N 1
ATOM 1625 C CA . ARG A 1 193 ? -0.880 -20.061 -3.219 1.00 69.81 193 ARG A CA 1
ATOM 1626 C C . ARG A 1 193 ? -0.623 -18.598 -2.893 1.00 69.81 193 ARG A C 1
ATOM 1628 O O . ARG A 1 193 ? -0.847 -17.694 -3.688 1.00 69.81 193 ARG A O 1
ATOM 1635 N N . ARG A 1 194 ? -0.116 -18.359 -1.683 1.00 77.25 194 ARG A N 1
ATOM 1636 C CA . ARG A 1 194 ? 0.359 -17.037 -1.272 1.00 77.25 194 ARG A CA 1
ATOM 1637 C C . ARG A 1 194 ? 1.733 -16.774 -1.882 1.00 77.25 194 ARG A C 1
ATOM 1639 O O . ARG A 1 194 ? 2.643 -17.574 -1.709 1.00 77.25 194 ARG A O 1
ATOM 1646 N N . GLU A 1 195 ? 1.898 -15.593 -2.464 1.00 85.12 195 GLU A N 1
ATOM 1647 C CA . GLU A 1 195 ? 3.161 -15.086 -3.006 1.00 85.12 195 GLU A CA 1
ATOM 1648 C C . GLU A 1 195 ? 3.838 -14.140 -1.986 1.00 85.12 195 GLU A C 1
ATOM 1650 O O . GLU A 1 195 ? 3.573 -12.936 -1.963 1.00 85.12 195 GLU A O 1
ATOM 1655 N N . PRO A 1 196 ? 4.684 -14.638 -1.059 1.00 86.69 196 PRO A N 1
ATOM 1656 C CA . PRO A 1 196 ? 5.184 -13.830 0.057 1.00 86.69 196 PRO A CA 1
ATOM 1657 C C . PRO A 1 196 ? 6.102 -12.681 -0.376 1.00 86.69 196 PRO A C 1
ATOM 1659 O O . PRO A 1 196 ? 6.195 -11.681 0.346 1.00 86.69 196 PRO A O 1
ATOM 1662 N N . TYR A 1 197 ? 6.752 -12.808 -1.538 1.00 88.69 197 TYR A N 1
ATOM 1663 C CA . TYR A 1 197 ? 7.756 -11.869 -2.032 1.00 88.69 197 TYR A CA 1
ATOM 1664 C C . TYR A 1 197 ? 7.210 -10.458 -2.239 1.00 88.69 197 TYR A C 1
ATOM 1666 O O . TYR A 1 197 ? 7.950 -9.511 -1.974 1.00 88.69 197 TYR A O 1
ATOM 1674 N N . TRP A 1 198 ? 5.918 -10.303 -2.558 1.00 90.62 198 TRP A N 1
ATOM 1675 C CA . TRP A 1 198 ? 5.266 -8.993 -2.622 1.00 90.62 198 TRP A CA 1
ATOM 1676 C C . TRP A 1 198 ? 5.417 -8.202 -1.325 1.00 90.62 198 TRP A C 1
ATOM 1678 O O . TRP A 1 198 ? 5.451 -6.983 -1.363 1.00 90.62 198 TRP A O 1
ATOM 1688 N N . SER A 1 199 ? 5.529 -8.877 -0.177 1.00 87.50 199 SER A N 1
ATOM 1689 C CA . SER A 1 199 ? 5.600 -8.254 1.153 1.00 87.50 199 SER A CA 1
ATOM 1690 C C . SER A 1 199 ? 6.946 -8.405 1.871 1.00 87.50 199 SER A C 1
ATOM 1692 O O . SER A 1 199 ? 7.084 -7.925 2.996 1.00 87.50 199 SER A O 1
ATOM 1694 N N . SER A 1 200 ? 7.910 -9.120 1.282 1.00 89.56 200 SER A N 1
ATOM 1695 C CA . SER A 1 200 ? 9.176 -9.465 1.948 1.00 89.56 200 SER A CA 1
ATOM 1696 C C . SER A 1 200 ? 10.427 -9.172 1.125 1.00 89.56 200 SER A C 1
ATOM 1698 O O . SER A 1 200 ? 11.527 -9.204 1.679 1.00 89.56 200 SER A O 1
ATOM 1700 N N . ALA A 1 201 ? 10.295 -8.933 -0.180 1.00 92.94 201 ALA A N 1
ATOM 1701 C CA . ALA A 1 201 ? 11.414 -8.558 -1.035 1.00 92.94 201 ALA A CA 1
ATOM 1702 C C . ALA A 1 201 ? 11.827 -7.096 -0.803 1.00 92.94 201 ALA A C 1
ATOM 1704 O O . ALA A 1 201 ? 11.048 -6.295 -0.280 1.00 92.94 201 ALA A O 1
ATOM 1705 N N . PHE A 1 202 ? 13.045 -6.764 -1.225 1.00 93.62 202 PHE A N 1
ATOM 1706 C CA . PHE A 1 202 ? 13.502 -5.384 -1.358 1.00 93.62 202 PHE A CA 1
ATOM 1707 C C . PHE A 1 202 ? 12.908 -4.741 -2.611 1.00 93.62 202 PHE A C 1
ATOM 1709 O O . PHE A 1 202 ? 12.385 -3.632 -2.534 1.00 93.62 202 PHE A O 1
ATOM 1716 N N . ALA A 1 203 ? 12.947 -5.455 -3.737 1.00 94.56 203 ALA A N 1
ATOM 1717 C CA . ALA A 1 203 ? 12.389 -5.013 -5.009 1.00 94.56 203 ALA A CA 1
ATOM 1718 C C . ALA A 1 203 ? 11.839 -6.197 -5.818 1.00 94.56 203 ALA A C 1
ATOM 1720 O O . ALA A 1 203 ? 12.327 -7.318 -5.656 1.00 94.56 203 ALA A O 1
ATOM 1721 N N . VAL A 1 204 ? 10.843 -5.946 -6.668 1.00 95.00 204 VAL A N 1
ATOM 1722 C CA . VAL A 1 204 ? 10.211 -6.919 -7.572 1.00 95.00 204 VAL A CA 1
ATOM 1723 C C . VAL A 1 204 ? 10.007 -6.270 -8.942 1.00 95.00 204 VAL A C 1
ATOM 1725 O O . VAL A 1 204 ? 9.454 -5.171 -9.017 1.00 95.00 204 VAL A O 1
ATOM 1728 N N . GLY A 1 205 ? 10.451 -6.940 -10.001 1.00 93.94 205 GLY A N 1
ATOM 1729 C CA . GLY A 1 205 ? 10.428 -6.426 -11.370 1.00 93.94 205 GLY A CA 1
ATOM 1730 C C . GLY A 1 205 ? 11.196 -7.325 -12.337 1.00 93.94 205 GLY A C 1
ATOM 1731 O O . GLY A 1 205 ? 11.663 -8.397 -11.954 1.00 93.94 205 GLY A O 1
ATOM 1732 N N . GLU A 1 206 ? 11.359 -6.851 -13.565 1.00 92.56 206 GLU A N 1
ATOM 1733 C CA . GLU A 1 206 ? 12.228 -7.431 -14.587 1.00 92.56 206 GLU A CA 1
ATOM 1734 C C . GLU A 1 206 ? 13.711 -7.242 -14.248 1.00 92.56 206 GLU A C 1
ATOM 1736 O O . GLU A 1 206 ? 14.089 -6.330 -13.506 1.00 92.56 206 GLU A O 1
ATOM 1741 N N . ALA A 1 207 ? 14.568 -8.077 -14.842 1.00 91.69 207 ALA A N 1
ATOM 1742 C CA . ALA A 1 207 ? 16.009 -8.076 -14.582 1.00 91.69 207 ALA A CA 1
ATOM 1743 C C . ALA A 1 207 ? 16.652 -6.703 -14.831 1.00 91.69 207 ALA A C 1
ATOM 1745 O O . ALA A 1 207 ? 17.378 -6.197 -13.978 1.00 91.69 207 ALA A O 1
ATOM 1746 N N . GLU A 1 208 ? 16.342 -6.078 -15.968 1.00 91.19 208 GLU A N 1
ATOM 1747 C CA . GLU A 1 208 ? 16.895 -4.776 -16.351 1.00 91.19 208 GLU A CA 1
ATOM 1748 C C . GLU A 1 208 ? 16.546 -3.689 -15.324 1.00 91.19 208 GLU A C 1
ATOM 1750 O O . GLU A 1 208 ? 17.427 -2.986 -14.826 1.00 91.19 208 GLU A O 1
ATOM 1755 N N . TRP A 1 209 ? 15.272 -3.607 -14.930 1.00 91.81 209 TRP A N 1
ATOM 1756 C CA . TRP A 1 209 ? 14.809 -2.635 -13.940 1.00 91.81 209 TRP A CA 1
ATOM 1757 C C . TRP A 1 209 ? 15.379 -2.909 -12.546 1.00 91.81 209 TRP A C 1
ATOM 1759 O O . TRP A 1 209 ? 15.768 -1.989 -11.830 1.00 91.81 209 TRP A O 1
ATOM 1769 N N . LEU A 1 210 ? 15.465 -4.177 -12.141 1.00 91.62 210 LEU A N 1
ATOM 1770 C CA . LEU A 1 210 ? 16.088 -4.534 -10.870 1.00 91.62 210 LEU A CA 1
ATOM 1771 C C . LEU A 1 210 ? 17.569 -4.155 -10.852 1.00 91.62 210 LEU A C 1
ATOM 1773 O O . LEU A 1 210 ? 18.049 -3.675 -9.825 1.00 91.62 210 LEU A O 1
ATOM 1777 N N . ASN A 1 211 ? 18.280 -4.326 -11.969 1.00 89.31 211 ASN A N 1
ATOM 1778 C CA . ASN A 1 211 ? 19.678 -3.928 -12.070 1.00 89.31 211 ASN A CA 1
ATOM 1779 C C . ASN A 1 211 ? 19.833 -2.405 -12.021 1.00 89.31 211 ASN A C 1
ATOM 1781 O O . ASN A 1 211 ? 20.710 -1.891 -11.326 1.00 89.31 211 ASN A O 1
ATOM 1785 N N . SER A 1 212 ? 18.922 -1.667 -12.665 1.00 88.25 212 SER A N 1
ATOM 1786 C CA . SER A 1 212 ? 18.959 -0.203 -12.683 1.00 88.25 212 SER A CA 1
ATOM 1787 C C . SER A 1 212 ? 18.815 0.427 -11.289 1.00 88.25 212 SER A C 1
ATOM 1789 O O . SER A 1 212 ? 19.253 1.557 -11.085 1.00 88.25 212 SER A O 1
ATOM 1791 N N . ILE A 1 213 ? 18.256 -0.287 -10.299 1.00 88.94 213 ILE A N 1
ATOM 1792 C CA . ILE A 1 213 ? 18.213 0.164 -8.891 1.00 88.94 213 ILE A CA 1
ATOM 1793 C C . ILE A 1 213 ? 19.623 0.295 -8.298 1.00 88.94 213 ILE A C 1
ATOM 1795 O O . ILE A 1 213 ? 19.859 1.166 -7.456 1.00 88.94 213 ILE A O 1
ATOM 1799 N N . GLY A 1 214 ? 20.551 -0.573 -8.709 1.00 82.50 214 GLY A N 1
ATOM 1800 C CA . GLY A 1 214 ? 21.954 -0.507 -8.304 1.00 82.50 214 GLY A CA 1
ATOM 1801 C C . GLY A 1 214 ? 22.688 0.681 -8.922 1.00 82.50 214 GLY A C 1
ATOM 1802 O O . GLY A 1 214 ? 23.652 1.179 -8.332 1.00 82.50 214 GLY A O 1
ATOM 1803 N N . GLY A 1 215 ? 22.194 1.178 -10.063 1.00 81.75 215 GLY A N 1
ATOM 1804 C CA . GLY A 1 215 ? 22.850 2.208 -10.864 1.00 81.75 215 GLY A CA 1
ATOM 1805 C C . GLY A 1 215 ? 24.311 1.845 -11.136 1.00 81.75 215 GLY A C 1
ATOM 1806 O O . GLY A 1 215 ? 24.670 0.675 -11.211 1.00 81.75 215 GLY A O 1
ATOM 1807 N N . ASP A 1 216 ? 25.189 2.844 -11.158 1.00 77.25 216 ASP A N 1
ATOM 1808 C CA . ASP A 1 216 ? 26.630 2.625 -11.366 1.00 77.25 216 ASP A CA 1
ATOM 1809 C C . ASP A 1 216 ? 27.366 2.127 -10.107 1.00 77.25 216 ASP A C 1
ATOM 1811 O O . ASP A 1 216 ? 28.598 2.174 -10.024 1.00 77.25 216 ASP A O 1
ATOM 1815 N N . ILE A 1 217 ? 26.640 1.784 -9.040 1.00 78.56 217 ILE A N 1
ATOM 1816 C CA . ILE A 1 217 ? 27.214 1.523 -7.713 1.00 78.56 217 ILE A CA 1
ATOM 1817 C C . ILE A 1 217 ? 27.457 0.036 -7.500 1.00 78.56 217 ILE A C 1
ATOM 1819 O O . ILE A 1 217 ? 28.483 -0.327 -6.924 1.00 78.56 217 ILE A O 1
ATOM 1823 N N . GLU A 1 218 ? 26.523 -0.807 -7.926 1.00 83.50 218 GLU A N 1
ATOM 1824 C CA . GLU A 1 218 ? 26.585 -2.248 -7.713 1.00 83.50 218 GLU A CA 1
ATOM 1825 C C . GLU A 1 218 ? 25.761 -2.967 -8.783 1.00 83.50 218 GLU A C 1
ATOM 1827 O O . GLU A 1 218 ? 24.582 -2.664 -8.945 1.00 83.50 218 GLU A O 1
ATOM 1832 N N . ASP A 1 219 ? 26.370 -3.934 -9.475 1.00 88.31 219 ASP A N 1
ATOM 1833 C CA . ASP A 1 219 ? 25.637 -4.878 -10.323 1.00 88.31 219 ASP A CA 1
ATOM 1834 C C . ASP A 1 219 ? 24.796 -5.800 -9.434 1.00 88.31 219 ASP A C 1
ATOM 1836 O O . ASP A 1 219 ? 25.314 -6.495 -8.548 1.00 88.31 219 ASP A O 1
ATOM 1840 N N . LEU A 1 220 ? 23.481 -5.770 -9.647 1.00 89.44 220 LEU A N 1
ATOM 1841 C CA . LEU A 1 220 ? 22.518 -6.515 -8.848 1.00 89.44 220 LEU A CA 1
ATOM 1842 C C . LEU A 1 220 ? 22.106 -7.845 -9.475 1.00 89.44 220 LEU A C 1
ATOM 1844 O O . LEU A 1 220 ? 21.442 -8.638 -8.801 1.00 89.44 220 LEU A O 1
ATOM 1848 N N . THR A 1 221 ? 22.532 -8.116 -10.711 1.00 90.50 221 THR A N 1
ATOM 1849 C CA . THR A 1 221 ? 22.228 -9.348 -11.455 1.00 90.50 221 THR A CA 1
ATOM 1850 C C . THR A 1 221 ? 22.498 -10.621 -10.643 1.00 90.50 221 THR A C 1
ATOM 1852 O O . THR A 1 221 ? 21.599 -11.462 -10.555 1.00 90.50 221 THR A O 1
ATOM 1855 N N . PRO A 1 222 ? 23.638 -10.764 -9.929 1.00 91.69 222 PRO A N 1
ATOM 1856 C CA . PRO A 1 222 ? 23.936 -11.979 -9.163 1.00 91.69 222 PRO A CA 1
ATOM 1857 C C . PRO A 1 222 ? 23.003 -12.238 -7.968 1.00 91.69 222 PRO A C 1
ATOM 1859 O O . PRO A 1 222 ? 23.053 -13.314 -7.372 1.00 91.69 222 PRO A O 1
ATOM 1862 N N . TYR A 1 223 ? 22.186 -11.258 -7.566 1.00 90.69 223 TYR A N 1
ATOM 1863 C CA . TYR A 1 223 ? 21.293 -11.365 -6.406 1.00 90.69 223 TYR A CA 1
ATOM 1864 C C . TYR A 1 223 ? 19.821 -11.534 -6.772 1.00 90.69 223 TYR A C 1
ATOM 1866 O O . TYR A 1 223 ? 18.985 -11.629 -5.867 1.00 90.69 223 TYR A O 1
ATOM 1874 N N . MET A 1 224 ? 19.492 -11.520 -8.061 1.00 92.62 224 MET A N 1
ATOM 1875 C CA . MET A 1 224 ? 18.123 -11.700 -8.522 1.00 92.62 224 MET A CA 1
ATOM 1876 C C . MET A 1 224 ? 17.699 -13.152 -8.311 1.00 92.62 224 MET A C 1
ATOM 1878 O O . MET A 1 224 ? 18.377 -14.094 -8.712 1.00 92.62 224 MET A O 1
ATOM 1882 N N . GLU A 1 225 ? 16.554 -13.335 -7.667 1.00 91.81 225 GLU A N 1
ATOM 1883 C CA . GLU A 1 225 ? 15.957 -14.645 -7.433 1.00 91.81 225 GLU A CA 1
ATOM 1884 C C . GLU A 1 225 ? 14.635 -14.729 -8.202 1.00 91.81 225 GLU A C 1
ATOM 1886 O O . GLU A 1 225 ? 13.878 -13.757 -8.242 1.00 91.81 225 GLU A O 1
ATOM 1891 N N . ALA A 1 226 ? 14.317 -15.896 -8.767 1.00 87.62 226 ALA A N 1
ATOM 1892 C CA . ALA A 1 226 ? 12.974 -16.148 -9.283 1.00 87.62 226 ALA A CA 1
ATOM 1893 C C . ALA A 1 226 ? 11.948 -16.016 -8.144 1.00 87.62 226 ALA A C 1
ATOM 1895 O O . ALA A 1 226 ? 12.150 -16.531 -7.035 1.00 87.62 226 ALA A O 1
ATOM 1896 N N . ALA A 1 227 ? 10.861 -15.286 -8.392 1.00 75.25 227 ALA A N 1
ATOM 1897 C CA . ALA A 1 227 ? 9.819 -15.059 -7.398 1.00 75.25 227 ALA A CA 1
ATOM 1898 C C . ALA A 1 227 ? 8.879 -16.270 -7.251 1.00 75.25 227 ALA A C 1
ATOM 1900 O O . ALA A 1 227 ? 8.375 -16.522 -6.155 1.00 75.25 227 ALA A O 1
ATOM 1901 N N . ILE A 1 228 ? 8.720 -17.055 -8.320 1.00 69.31 228 ILE A N 1
ATOM 1902 C CA . ILE A 1 228 ? 7.958 -18.306 -8.360 1.00 69.31 228 ILE A CA 1
ATOM 1903 C C . ILE A 1 228 ? 8.954 -19.447 -8.597 1.00 69.31 228 ILE A C 1
ATOM 1905 O O . ILE A 1 228 ? 9.750 -19.378 -9.530 1.00 69.31 228 ILE A O 1
ATOM 1909 N N . LYS A 1 229 ? 8.944 -20.465 -7.726 1.00 50.66 229 LYS A N 1
ATOM 1910 C CA . LYS A 1 229 ? 9.725 -21.700 -7.921 1.00 50.66 229 LYS A CA 1
ATOM 1911 C C . LYS A 1 229 ? 8.929 -22.813 -8.608 1.00 50.66 229 LYS A C 1
ATOM 1913 O O . LYS A 1 229 ? 9.546 -23.617 -9.281 1.00 50.66 229 LYS A O 1
ATOM 1918 N N . ASP A 1 230 ? 7.597 -22.821 -8.478 1.00 43.16 230 ASP A N 1
ATOM 1919 C CA . ASP A 1 230 ? 6.745 -23.931 -8.919 1.00 43.16 230 ASP A CA 1
ATOM 1920 C C . ASP A 1 230 ? 5.399 -23.421 -9.471 1.00 43.16 230 ASP A C 1
ATOM 1922 O O . ASP A 1 230 ? 4.503 -23.035 -8.712 1.00 43.16 230 ASP A O 1
ATOM 1926 N N . GLY A 1 231 ? 5.252 -23.433 -10.792 1.00 39.72 231 GLY A N 1
ATOM 1927 C CA . GLY A 1 231 ? 4.016 -23.213 -11.550 1.00 39.72 231 GLY A CA 1
ATOM 1928 C C . GLY A 1 231 ? 4.275 -23.607 -13.008 1.00 39.72 231 GLY A C 1
ATOM 1929 O O . GLY A 1 231 ? 5.437 -23.541 -13.408 1.00 39.72 231 GLY A O 1
ATOM 1930 N N . PRO A 1 232 ? 3.269 -24.073 -13.778 1.00 35.38 232 PRO A N 1
ATOM 1931 C CA . PRO A 1 232 ? 3.499 -24.504 -15.152 1.00 35.38 232 PRO A CA 1
ATOM 1932 C C . PRO A 1 232 ? 4.134 -23.346 -15.915 1.00 35.38 232 PRO A C 1
ATOM 1934 O O . PRO A 1 232 ? 3.579 -22.246 -15.950 1.00 35.38 232 PRO A O 1
ATOM 1937 N N . GLU A 1 233 ? 5.329 -23.587 -16.450 1.00 38.50 233 GLU A N 1
ATOM 1938 C CA . GLU A 1 233 ? 5.995 -22.681 -17.371 1.00 38.50 233 GLU A CA 1
ATOM 1939 C C . GLU A 1 233 ? 5.083 -22.547 -18.589 1.00 38.50 233 GLU A C 1
ATOM 1941 O O . GLU A 1 233 ? 5.105 -23.360 -19.506 1.00 38.50 233 GLU A O 1
ATOM 1946 N N . THR A 1 234 ? 4.209 -21.545 -18.592 1.00 43.56 234 THR A N 1
ATOM 1947 C CA . THR A 1 234 ? 3.725 -21.037 -19.863 1.00 43.56 234 THR A CA 1
ATOM 1948 C C . THR A 1 234 ? 4.922 -20.316 -20.467 1.00 43.56 234 THR A C 1
ATOM 1950 O O . THR A 1 234 ? 5.396 -19.331 -19.903 1.00 43.56 234 THR A O 1
ATOM 1953 N N . GLU A 1 235 ? 5.447 -20.837 -21.580 1.00 40.66 235 GLU A N 1
ATOM 1954 C CA . GLU A 1 235 ? 6.681 -20.389 -22.260 1.00 40.66 235 GLU A CA 1
ATOM 1955 C C . GLU A 1 235 ? 6.758 -18.868 -22.530 1.00 40.66 235 GLU A C 1
ATOM 1957 O O . GLU A 1 235 ? 7.827 -18.352 -22.835 1.00 40.66 235 GLU A O 1
ATOM 1962 N N . ASN A 1 236 ? 5.652 -18.133 -22.359 1.00 42.38 236 ASN A N 1
ATOM 1963 C CA . ASN A 1 236 ? 5.522 -16.701 -22.628 1.00 42.38 236 ASN A CA 1
ATOM 1964 C C . ASN A 1 236 ? 5.169 -15.821 -21.409 1.00 42.38 236 ASN A C 1
ATOM 1966 O O . ASN A 1 236 ? 4.959 -14.620 -21.583 1.00 42.38 236 ASN A O 1
ATOM 1970 N N . ALA A 1 237 ? 5.071 -16.352 -20.182 1.00 47.94 237 ALA A N 1
ATOM 1971 C CA . ALA A 1 237 ? 4.827 -15.499 -19.014 1.00 47.94 237 ALA A CA 1
ATOM 1972 C C . ALA A 1 237 ? 6.135 -14.834 -18.537 1.00 47.94 237 ALA A C 1
ATOM 1974 O O . ALA A 1 237 ? 7.093 -15.545 -18.222 1.00 47.94 237 ALA A O 1
ATOM 1975 N N . PRO A 1 238 ? 6.200 -13.490 -18.424 1.00 54.03 238 PRO A N 1
ATOM 1976 C CA . PRO A 1 238 ? 7.402 -12.809 -17.958 1.00 54.03 238 PRO A CA 1
ATOM 1977 C C . PRO A 1 238 ? 7.800 -13.306 -16.565 1.00 54.03 238 PRO A C 1
ATOM 1979 O O . PRO A 1 238 ? 6.987 -13.374 -15.631 1.00 54.03 238 PRO A O 1
ATOM 1982 N N . LYS A 1 239 ? 9.069 -13.699 -16.441 1.00 69.50 239 LYS A N 1
ATOM 1983 C CA . LYS A 1 239 ? 9.631 -14.283 -15.227 1.00 69.50 239 LYS A CA 1
ATOM 1984 C C . LYS A 1 239 ? 9.734 -13.200 -14.158 1.00 69.50 239 LYS A C 1
ATOM 1986 O O . LYS A 1 239 ? 10.646 -12.386 -14.179 1.00 69.50 239 LYS A O 1
ATOM 1991 N N . VAL A 1 240 ? 8.832 -13.224 -13.178 1.00 82.69 240 VAL A N 1
ATOM 1992 C CA . VAL A 1 240 ? 8.899 -12.290 -12.045 1.00 82.69 240 VAL A CA 1
ATOM 1993 C C . VAL A 1 240 ? 10.179 -12.548 -11.254 1.00 82.69 240 VAL A C 1
ATOM 1995 O O . VAL A 1 240 ? 10.360 -13.627 -10.676 1.00 82.69 240 VAL A O 1
ATOM 1998 N N . LEU A 1 241 ? 11.056 -11.548 -11.195 1.00 92.88 241 LEU A N 1
ATOM 1999 C CA . LEU A 1 241 ? 12.270 -11.580 -10.389 1.00 92.88 241 LEU A CA 1
ATOM 2000 C C . LEU A 1 241 ? 12.107 -10.725 -9.137 1.00 92.88 241 LEU A C 1
ATOM 2002 O O . LEU A 1 241 ? 11.292 -9.802 -9.054 1.00 92.88 241 LEU A O 1
ATOM 2006 N N . ARG A 1 242 ? 12.909 -11.044 -8.124 1.00 93.38 242 ARG A N 1
ATOM 2007 C CA . ARG A 1 242 ? 12.970 -10.280 -6.882 1.00 93.38 242 ARG A CA 1
ATOM 2008 C C . ARG A 1 242 ? 14.399 -10.097 -6.405 1.00 93.38 242 ARG A C 1
ATOM 2010 O O . ARG A 1 242 ? 15.226 -10.998 -6.517 1.00 93.38 242 ARG A O 1
ATOM 2017 N N . LEU A 1 243 ? 14.639 -8.967 -5.753 1.00 92.50 243 LEU A N 1
ATOM 2018 C CA . LEU A 1 243 ? 15.819 -8.742 -4.929 1.00 92.50 243 LEU A CA 1
ATOM 2019 C C . LEU A 1 243 ? 15.477 -9.015 -3.457 1.00 92.50 243 LEU A C 1
ATOM 2021 O O . LEU A 1 243 ? 14.549 -8.408 -2.913 1.00 92.50 243 LEU A O 1
ATOM 2025 N N . PRO A 1 244 ? 16.198 -9.913 -2.770 1.00 91.25 244 PRO A N 1
ATOM 2026 C CA . PRO A 1 244 ? 15.971 -10.195 -1.355 1.00 91.25 244 PRO A CA 1
ATOM 2027 C C . PRO A 1 244 ? 16.275 -9.004 -0.441 1.00 91.25 244 PRO A C 1
ATOM 2029 O O . PRO A 1 244 ? 17.185 -8.218 -0.698 1.00 91.25 244 PRO A O 1
ATOM 2032 N N . GLN A 1 245 ? 15.615 -8.938 0.722 1.00 86.06 245 GLN A N 1
ATOM 2033 C CA . GLN A 1 245 ? 15.810 -7.834 1.674 1.00 86.06 245 GLN A CA 1
ATOM 2034 C C . GLN A 1 245 ? 17.258 -7.664 2.158 1.00 86.06 245 GLN A C 1
ATOM 2036 O O . GLN A 1 245 ? 17.692 -6.548 2.437 1.00 86.06 245 GLN A O 1
ATOM 2041 N N . ARG A 1 246 ? 18.034 -8.755 2.229 1.00 85.62 246 ARG A N 1
ATOM 2042 C CA . ARG A 1 246 ? 19.459 -8.729 2.613 1.00 85.62 246 ARG A CA 1
ATOM 2043 C C . ARG A 1 246 ? 20.315 -7.829 1.711 1.00 85.62 246 ARG A C 1
ATOM 2045 O O . ARG A 1 246 ? 21.323 -7.304 2.177 1.00 85.62 246 ARG A O 1
ATOM 2052 N N . ILE A 1 247 ? 19.894 -7.607 0.464 1.00 86.38 247 ILE A N 1
ATOM 2053 C CA . ILE A 1 247 ? 20.625 -6.790 -0.514 1.00 86.38 247 ILE A CA 1
ATOM 2054 C C . ILE A 1 247 ? 20.553 -5.298 -0.180 1.00 86.38 247 ILE A C 1
ATOM 2056 O O . ILE A 1 247 ? 21.516 -4.575 -0.416 1.00 86.38 247 ILE A O 1
ATOM 2060 N N . PHE A 1 248 ? 19.489 -4.839 0.489 1.00 81.06 248 PHE A N 1
ATOM 2061 C CA . PHE A 1 248 ? 19.351 -3.437 0.898 1.00 81.06 248 PHE A CA 1
ATOM 2062 C C . PHE A 1 248 ? 20.554 -2.930 1.711 1.00 81.06 248 PHE A C 1
ATOM 2064 O O . PHE A 1 248 ? 21.066 -1.838 1.466 1.00 81.06 248 PHE A O 1
ATOM 2071 N N . LEU A 1 249 ? 21.029 -3.728 2.675 1.00 75.06 249 LEU A N 1
ATOM 2072 C CA . LEU A 1 249 ? 22.178 -3.359 3.509 1.00 75.06 249 LEU A CA 1
ATOM 2073 C C . LEU A 1 249 ? 23.480 -3.287 2.706 1.00 75.06 249 LEU A C 1
ATOM 2075 O O . LEU A 1 249 ? 24.384 -2.543 3.083 1.00 75.06 249 LEU A O 1
ATOM 2079 N N . ARG A 1 250 ? 23.580 -4.059 1.624 1.00 77.50 250 ARG A N 1
ATOM 2080 C CA . ARG A 1 250 ? 24.756 -4.111 0.761 1.00 77.50 250 ARG A CA 1
ATOM 2081 C C . ARG A 1 250 ? 24.842 -2.869 -0.123 1.00 77.50 250 ARG A C 1
ATOM 2083 O O . ARG A 1 250 ? 25.820 -2.135 0.008 1.00 77.50 250 ARG A O 1
ATOM 2090 N N . LEU A 1 251 ? 23.755 -2.549 -0.829 1.00 76.69 251 LEU A N 1
ATOM 2091 C CA . LEU A 1 251 ? 23.608 -1.298 -1.581 1.00 76.69 251 LEU A CA 1
ATOM 2092 C C . LEU A 1 251 ? 23.903 -0.082 -0.703 1.00 76.69 251 LEU A C 1
ATOM 2094 O O . LEU A 1 251 ? 24.635 0.830 -1.083 1.00 76.69 251 LEU A O 1
ATOM 2098 N N . TRP A 1 252 ? 23.376 -0.091 0.521 1.00 71.12 252 TRP A N 1
ATOM 2099 C CA . TRP A 1 252 ? 23.623 0.970 1.486 1.00 71.12 252 TRP A CA 1
ATOM 2100 C C . TRP A 1 252 ? 25.110 1.110 1.864 1.00 71.12 252 TRP A C 1
ATOM 2102 O O . TRP A 1 252 ? 25.622 2.228 1.932 1.00 71.12 252 TRP A O 1
ATOM 2112 N N . LYS A 1 253 ? 25.830 0.001 2.084 1.00 74.38 253 LYS A N 1
ATOM 2113 C CA . LYS A 1 253 ? 27.281 0.037 2.339 1.00 74.38 253 LYS A CA 1
ATOM 2114 C C . LYS A 1 253 ? 28.051 0.550 1.119 1.00 74.38 253 LYS A C 1
ATOM 2116 O O . LYS A 1 253 ? 28.962 1.354 1.297 1.00 74.38 253 LYS A O 1
ATOM 2121 N N . ALA A 1 254 ? 27.684 0.120 -0.088 1.00 74.25 254 ALA A N 1
ATOM 2122 C CA . ALA A 1 254 ? 28.341 0.532 -1.328 1.00 74.25 254 ALA A CA 1
ATOM 2123 C C . ALA A 1 254 ? 28.202 2.047 -1.578 1.00 74.25 254 ALA A C 1
ATOM 2125 O O . ALA A 1 254 ? 29.191 2.728 -1.847 1.00 74.25 254 ALA A O 1
ATOM 2126 N N . LEU A 1 255 ? 27.006 2.600 -1.352 1.00 67.94 255 LEU A N 1
ATOM 2127 C CA . LEU A 1 255 ? 26.726 4.040 -1.426 1.00 67.94 255 LEU A CA 1
ATOM 2128 C C . LEU A 1 255 ? 27.583 4.891 -0.482 1.00 67.94 255 LEU A C 1
ATOM 2130 O O . LEU A 1 255 ? 27.963 6.005 -0.837 1.00 67.94 255 LEU A O 1
ATOM 2134 N N . ASN A 1 256 ? 27.878 4.391 0.719 1.00 61.59 256 ASN A N 1
ATOM 2135 C CA . ASN A 1 256 ? 28.694 5.129 1.683 1.00 61.59 256 ASN A CA 1
ATOM 2136 C C . ASN A 1 256 ? 30.197 5.027 1.396 1.00 61.59 256 ASN A C 1
ATOM 2138 O O . ASN A 1 256 ? 30.935 5.906 1.822 1.00 61.59 256 ASN A O 1
ATOM 2142 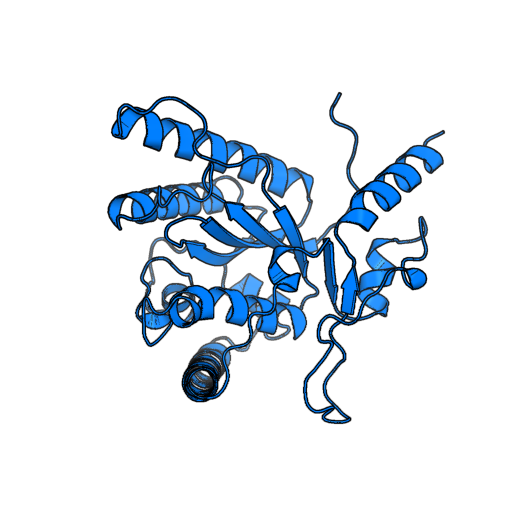N N . ARG A 1 257 ? 30.656 4.001 0.665 1.00 65.12 257 ARG A N 1
ATOM 2143 C CA . ARG A 1 257 ? 32.069 3.879 0.267 1.00 65.12 257 ARG A CA 1
ATOM 2144 C C . ARG A 1 257 ? 32.464 4.877 -0.819 1.00 65.12 257 ARG A C 1
ATOM 2146 O O . ARG A 1 257 ? 33.541 5.430 -0.722 1.00 65.12 257 ARG A O 1
ATOM 2153 N N . LYS A 1 258 ? 31.592 5.163 -1.795 1.00 57.47 258 LYS A N 1
ATOM 2154 C CA . LYS A 1 258 ? 31.858 6.151 -2.868 1.00 57.47 258 LYS A CA 1
ATOM 2155 C C . LYS A 1 258 ? 31.876 7.621 -2.400 1.00 57.47 258 LYS A C 1
ATOM 2157 O O . LYS A 1 258 ? 32.078 8.513 -3.214 1.00 57.47 258 LYS A O 1
ATOM 2162 N N . ARG A 1 259 ? 31.580 7.893 -1.124 1.00 53.97 259 ARG A N 1
ATOM 2163 C CA . ARG A 1 259 ? 31.570 9.249 -0.539 1.00 53.97 259 ARG A CA 1
ATOM 2164 C C . ARG A 1 259 ? 32.861 9.596 0.215 1.00 53.97 259 ARG A C 1
ATOM 2166 O O . ARG A 1 259 ? 32.940 10.693 0.765 1.00 53.97 259 ARG A O 1
ATOM 2173 N N . HIS A 1 260 ? 33.814 8.671 0.249 1.00 42.78 260 HIS A N 1
ATOM 2174 C CA . HIS A 1 260 ? 35.156 8.812 0.806 1.00 42.78 260 HIS A CA 1
ATOM 2175 C C . HIS A 1 260 ? 36.173 8.547 -0.299 1.00 42.78 260 HIS A C 1
ATOM 2177 O O . HIS A 1 260 ? 37.256 9.157 -0.218 1.00 42.78 260 HIS A O 1
#

Radius of gyration: 18.48 Å; Cα contacts (8 Å, |Δi|>4): 396; chains: 1; bounding box: 53×41×50 Å

Solvent-accessible surface area (backbone atoms only — not comparable to full-atom values): 14552 Å² total; per-residue (Å²): 135,90,75,85,72,76,88,58,52,74,35,36,33,34,33,36,39,46,25,29,95,64,38,58,82,29,64,48,67,71,50,44,52,54,49,52,53,51,45,40,49,44,40,64,74,44,59,81,42,38,34,51,38,39,28,56,50,38,33,39,37,39,39,32,28,40,33,59,36,65,66,57,55,51,53,49,49,52,52,53,54,53,52,52,41,50,55,50,26,64,77,66,75,48,80,80,73,54,49,63,64,82,70,41,64,15,38,32,33,63,25,73,49,36,52,55,49,51,52,55,49,49,42,44,47,35,78,67,70,76,36,82,45,47,74,72,43,90,54,39,29,58,45,50,68,64,60,77,42,89,69,89,69,50,53,35,59,66,59,37,27,46,45,51,74,39,66,85,39,70,70,61,45,44,56,52,51,53,52,49,51,52,54,51,46,63,49,48,80,75,64,80,78,85,72,63,56,70,70,58,22,38,30,37,30,50,70,70,63,54,27,58,73,35,51,99,73,40,87,37,69,92,56,57,36,72,67,69,92,82,72,86,80,56,95,81,63,82,74,54,27,26,33,51,48,77,51,57,62,50,57,45,52,50,63,59,56,79,75,110

pLDDT: mean 87.49, std 15.07, range [32.41, 98.75]

Sequence (260 aa):
MRLPRPQIRDCCVHVTQRCQQREFLLKFAVDRQQYQRRLLQASRKFWRLRFLDYAITSNHVHLLLWVPRMSDLSEMMHWLQGSFARDYNIRKRREGAFWRGRFHPTLIQSGSHLSRCLFYLDMNMVRAGVVDHPFDWPHGGAQELCGARHRNRICDRARLLWCLGMPEQDEAFDDWYRATLGQLCDQWTTAPRREPYWSSAFAVGEAEWLNSIGGDIEDLTPYMEAAIKDGPETENAPKVLRLPQRIFLRLWKALNRKRH

Mean predicted aligned error: 6.15 Å